Protein AF-A0A2M8P4R4-F1 (afdb_monomer)

Structure (mmCIF, N/CA/C/O backbone):
data_AF-A0A2M8P4R4-F1
#
_entry.id   AF-A0A2M8P4R4-F1
#
loop_
_atom_site.group_PDB
_atom_site.id
_atom_site.type_symbol
_atom_site.label_atom_id
_atom_site.label_alt_id
_atom_site.label_comp_id
_atom_site.label_asym_id
_atom_site.label_entity_id
_atom_site.label_seq_id
_atom_site.pdbx_PDB_ins_code
_atom_site.Cartn_x
_atom_site.Cartn_y
_atom_site.Cartn_z
_atom_site.occupancy
_atom_site.B_iso_or_equiv
_atom_site.auth_seq_id
_atom_site.auth_comp_id
_atom_site.auth_asym_id
_atom_site.auth_atom_id
_atom_site.pdbx_PDB_model_num
ATOM 1 N N . MET A 1 1 ? 31.337 -66.192 -15.871 1.00 41.38 1 MET A N 1
ATOM 2 C CA . MET A 1 1 ? 31.362 -65.522 -17.185 1.00 41.38 1 MET A CA 1
ATOM 3 C C . MET A 1 1 ? 30.608 -64.215 -17.000 1.00 41.38 1 MET A C 1
ATOM 5 O O . MET A 1 1 ? 29.391 -64.252 -16.927 1.00 41.38 1 MET A O 1
ATOM 9 N N . THR A 1 2 ? 31.274 -63.216 -16.412 1.00 47.41 2 THR A N 1
ATOM 10 C CA . THR A 1 2 ? 32.073 -62.172 -17.103 1.00 47.41 2 THR A CA 1
ATOM 11 C C . THR A 1 2 ? 31.148 -61.154 -17.768 1.00 47.41 2 THR A C 1
ATOM 13 O O . THR A 1 2 ? 30.590 -61.442 -18.817 1.00 47.41 2 THR A O 1
ATOM 16 N N . ASP A 1 3 ? 30.887 -60.023 -17.107 1.00 57.62 3 ASP A N 1
ATOM 17 C CA . ASP A 1 3 ? 31.650 -58.792 -17.367 1.00 57.62 3 ASP A CA 1
ATOM 18 C C . ASP A 1 3 ? 31.163 -57.640 -16.469 1.00 57.62 3 ASP A C 1
ATOM 20 O O . ASP A 1 3 ? 30.052 -57.128 -16.598 1.00 57.62 3 ASP A O 1
ATOM 24 N N . GLU A 1 4 ? 32.034 -57.243 -15.538 1.00 55.69 4 GLU A N 1
ATOM 25 C CA . GLU A 1 4 ? 32.022 -55.941 -14.875 1.00 55.69 4 GLU A CA 1
ATOM 26 C C . GLU A 1 4 ? 32.452 -54.873 -15.885 1.00 55.69 4 GLU A C 1
ATOM 28 O O . GLU A 1 4 ? 33.528 -54.976 -16.475 1.00 55.69 4 GLU A O 1
ATOM 33 N N . LYS A 1 5 ? 31.666 -53.802 -16.043 1.00 61.91 5 LYS A N 1
ATOM 34 C CA . LYS A 1 5 ? 32.152 -52.574 -16.679 1.00 61.91 5 LYS A CA 1
ATOM 35 C C . LYS A 1 5 ? 32.240 -51.464 -15.639 1.00 61.91 5 LYS A C 1
ATOM 37 O O . LYS A 1 5 ? 31.296 -50.727 -15.384 1.00 61.91 5 LYS A O 1
ATOM 42 N N . ASN A 1 6 ? 33.416 -51.436 -15.027 1.00 61.38 6 ASN A N 1
ATOM 43 C CA . ASN A 1 6 ? 33.969 -50.395 -14.182 1.00 61.38 6 ASN A CA 1
ATOM 44 C C . ASN A 1 6 ? 34.248 -49.136 -15.028 1.00 61.38 6 ASN A C 1
ATOM 46 O O . ASN A 1 6 ? 35.105 -49.163 -15.910 1.00 61.38 6 ASN A O 1
ATOM 50 N N . THR A 1 7 ? 33.526 -48.044 -14.777 1.00 64.00 7 THR A N 1
ATOM 51 C CA . THR A 1 7 ? 33.865 -46.700 -15.275 1.00 64.00 7 THR A CA 1
ATOM 52 C C . THR A 1 7 ? 34.296 -45.848 -14.091 1.00 64.00 7 THR A C 1
ATOM 54 O O . THR A 1 7 ? 33.470 -45.318 -13.351 1.00 64.00 7 THR A O 1
ATOM 57 N N . GLN A 1 8 ? 35.613 -45.778 -13.915 1.00 65.19 8 GLN A N 1
ATOM 58 C CA . GLN A 1 8 ? 36.318 -44.875 -13.012 1.00 65.19 8 GLN A CA 1
ATOM 59 C C . GLN A 1 8 ? 36.407 -43.469 -13.654 1.00 65.19 8 GLN A C 1
ATOM 61 O O . GLN A 1 8 ? 36.433 -43.383 -14.884 1.00 65.19 8 GLN A O 1
ATOM 66 N N . PRO A 1 9 ? 36.404 -42.375 -12.864 1.00 64.00 9 PRO A N 1
ATOM 67 C CA . PRO A 1 9 ? 36.257 -41.016 -13.378 1.00 64.00 9 PRO A CA 1
ATOM 68 C C . PRO A 1 9 ? 37.572 -40.452 -13.923 1.00 64.00 9 PRO A C 1
ATOM 70 O O . PRO A 1 9 ? 38.639 -40.651 -13.340 1.00 64.00 9 PRO A O 1
ATOM 73 N N . ASP A 1 10 ? 37.459 -39.714 -15.023 1.00 65.19 10 ASP A N 1
ATOM 74 C CA . ASP A 1 10 ? 38.556 -39.004 -15.671 1.00 65.19 10 ASP A CA 1
ATOM 75 C C . ASP A 1 10 ? 38.734 -37.634 -14.992 1.00 65.19 10 ASP A C 1
ATOM 77 O O . ASP A 1 10 ? 38.015 -36.672 -15.265 1.00 65.19 10 ASP A O 1
ATOM 81 N N . ASN A 1 11 ? 39.641 -37.586 -14.015 1.00 62.62 11 ASN A N 1
ATOM 82 C CA . ASN A 1 11 ? 40.151 -36.354 -13.422 1.00 62.62 11 ASN A CA 1
ATOM 83 C C . ASN A 1 11 ? 41.287 -35.833 -14.310 1.00 62.62 11 ASN A C 1
ATOM 85 O O . ASN A 1 11 ? 42.406 -36.341 -14.239 1.00 62.62 11 ASN A O 1
ATOM 89 N N . MET A 1 12 ? 41.012 -34.796 -15.098 1.00 65.94 12 MET A N 1
ATOM 90 C CA . MET A 1 12 ? 42.041 -33.998 -15.764 1.00 65.94 12 MET A CA 1
ATOM 91 C C . MET A 1 12 ? 42.342 -32.743 -14.925 1.00 65.94 12 MET A C 1
ATOM 93 O O . MET A 1 12 ? 41.432 -31.942 -14.706 1.00 65.94 12 MET A O 1
ATOM 97 N N . PRO A 1 13 ? 43.588 -32.541 -14.461 1.00 61.62 13 PRO A N 1
ATOM 98 C CA . PRO A 1 13 ? 44.061 -31.250 -13.997 1.00 61.62 13 PRO A CA 1
ATOM 99 C C . PRO A 1 13 ? 44.646 -30.496 -15.197 1.00 61.62 13 PRO A C 1
ATOM 101 O O . PRO A 1 13 ? 45.672 -30.890 -15.747 1.00 61.62 13 PRO A O 1
ATOM 104 N N . THR A 1 14 ? 43.987 -29.424 -15.625 1.00 61.84 14 THR A N 1
ATOM 105 C CA . THR A 1 14 ? 44.635 -28.386 -16.435 1.00 61.84 14 THR A CA 1
ATOM 106 C C . THR A 1 14 ? 44.948 -27.222 -15.518 1.00 61.84 14 THR A C 1
ATOM 108 O O . THR A 1 14 ? 44.098 -26.372 -15.247 1.00 61.84 14 THR A O 1
ATOM 111 N N . ASP A 1 15 ? 46.171 -27.272 -15.005 1.00 60.22 15 ASP A N 1
ATOM 112 C CA . ASP A 1 15 ? 46.928 -26.102 -14.602 1.00 60.22 15 ASP A CA 1
ATOM 113 C C . ASP A 1 15 ? 47.096 -25.148 -15.799 1.00 60.22 15 ASP A C 1
ATOM 115 O O . ASP A 1 15 ? 47.094 -25.575 -16.955 1.00 60.22 15 ASP A O 1
ATOM 119 N N . ASP A 1 16 ? 47.352 -23.885 -15.464 1.00 55.00 16 ASP A N 1
ATOM 120 C CA . ASP A 1 16 ? 48.088 -22.913 -16.280 1.00 55.00 16 ASP A CA 1
ATOM 121 C C . ASP A 1 16 ? 47.304 -22.144 -17.365 1.00 55.00 16 ASP A C 1
ATOM 123 O O . ASP A 1 16 ? 47.201 -22.548 -18.517 1.00 55.00 16 ASP A O 1
ATOM 127 N N . GLU A 1 17 ? 46.782 -20.972 -16.990 1.00 56.59 17 GLU A N 1
ATOM 128 C CA . GLU A 1 17 ? 47.254 -19.713 -17.589 1.00 56.59 17 GLU A CA 1
ATOM 129 C C . GLU A 1 17 ? 46.753 -18.511 -16.773 1.00 56.59 17 GLU A C 1
ATOM 131 O O . GLU A 1 17 ? 45.606 -18.063 -16.838 1.00 56.59 17 GLU A O 1
ATOM 136 N N . SER A 1 18 ? 47.668 -17.971 -15.978 1.00 56.28 18 SER A N 1
ATOM 137 C CA . SER A 1 18 ? 47.638 -16.602 -15.485 1.00 56.28 18 SER A CA 1
ATOM 138 C C . SER A 1 18 ? 47.730 -15.627 -16.662 1.00 56.28 18 SER A C 1
ATOM 140 O O . SER A 1 18 ? 48.815 -15.390 -17.189 1.00 56.28 18 SER A O 1
ATOM 142 N N . VAL A 1 19 ? 46.604 -15.027 -17.051 1.00 55.81 19 VAL A N 1
ATOM 143 C CA . VAL A 1 19 ? 46.590 -13.865 -17.947 1.00 55.81 19 VAL A CA 1
ATOM 144 C C . VAL A 1 19 ? 46.522 -12.597 -17.098 1.00 55.81 19 VAL A C 1
ATOM 146 O O . VAL A 1 19 ? 45.453 -12.154 -16.678 1.00 55.81 19 VAL A O 1
ATOM 149 N N . GLU A 1 20 ? 47.692 -12.008 -16.851 1.00 53.16 20 GLU A N 1
ATOM 150 C CA . GLU A 1 20 ? 47.835 -10.586 -16.540 1.00 53.16 20 GLU A CA 1
ATOM 151 C C . GLU A 1 20 ? 47.254 -9.766 -17.700 1.00 53.16 20 GLU A C 1
ATOM 153 O O . GLU A 1 20 ? 47.902 -9.553 -18.725 1.00 53.16 20 GLU A O 1
ATOM 158 N N . GLN A 1 21 ? 46.026 -9.271 -17.551 1.00 51.69 21 GLN A N 1
ATOM 159 C CA . GLN A 1 21 ? 45.543 -8.173 -18.382 1.00 51.69 21 GLN A CA 1
ATOM 160 C C . GLN A 1 21 ? 45.947 -6.849 -17.737 1.00 51.69 21 GLN A C 1
ATOM 162 O O . GLN A 1 21 ? 45.234 -6.265 -16.922 1.00 51.69 21 GLN A O 1
ATOM 167 N N . ALA A 1 22 ? 47.123 -6.371 -18.140 1.00 52.59 22 ALA A N 1
ATOM 168 C CA . ALA A 1 22 ? 47.489 -4.969 -18.060 1.00 52.59 22 ALA A CA 1
ATOM 169 C C . ALA A 1 22 ? 46.487 -4.152 -18.895 1.00 52.59 22 ALA A C 1
ATOM 171 O O . ALA A 1 22 ? 46.570 -4.107 -20.125 1.00 52.59 22 ALA A O 1
ATOM 172 N N . GLN A 1 23 ? 45.518 -3.512 -18.238 1.00 54.19 23 GLN A N 1
ATOM 173 C CA . GLN A 1 23 ? 44.661 -2.528 -18.892 1.00 54.19 23 GLN A CA 1
ATOM 174 C C . GLN A 1 23 ? 45.457 -1.233 -19.078 1.00 54.19 23 GLN A C 1
ATOM 176 O O . GLN A 1 23 ? 45.589 -0.390 -18.193 1.00 54.19 23 GLN A O 1
ATOM 181 N N . SER A 1 24 ? 46.049 -1.162 -20.267 1.00 53.41 24 SER A N 1
ATOM 182 C CA . SER A 1 24 ? 46.632 0.007 -20.905 1.00 53.41 24 SER A CA 1
ATOM 183 C C . SER A 1 24 ? 45.687 1.210 -20.826 1.00 53.41 24 SER A C 1
ATOM 185 O O . SER A 1 24 ? 44.533 1.169 -21.249 1.00 53.41 24 SER A O 1
ATOM 187 N N . ILE A 1 25 ? 46.233 2.298 -20.287 1.00 56.41 25 ILE A N 1
ATOM 188 C CA . ILE A 1 25 ? 45.746 3.665 -20.432 1.00 56.41 25 ILE A CA 1
ATOM 189 C C . ILE A 1 25 ? 45.944 4.039 -21.911 1.00 56.41 25 ILE A C 1
ATOM 191 O O . ILE A 1 25 ? 47.056 4.372 -22.314 1.00 56.41 25 ILE A O 1
ATOM 195 N N . GLY A 1 26 ? 44.888 3.914 -22.718 1.00 51.31 26 GLY A N 1
ATOM 196 C CA . GLY A 1 26 ? 44.777 4.491 -24.063 1.00 51.31 26 GLY A CA 1
ATOM 197 C C . GLY A 1 26 ? 43.879 5.726 -23.974 1.00 51.31 26 GLY A C 1
ATOM 198 O O . GLY A 1 26 ? 42.747 5.641 -23.514 1.00 51.31 26 GLY A O 1
ATOM 199 N N . GLU A 1 27 ? 44.432 6.922 -24.116 1.00 51.12 27 GLU A N 1
ATOM 200 C CA . GLU A 1 27 ? 44.663 7.600 -25.396 1.00 51.12 27 GLU A CA 1
ATOM 201 C C . GLU A 1 27 ? 43.432 8.403 -25.837 1.00 51.12 27 GLU A C 1
ATOM 203 O O . GLU A 1 27 ? 42.431 7.912 -26.355 1.00 51.12 27 GLU A O 1
ATOM 208 N N . SER A 1 28 ? 43.555 9.692 -25.540 1.00 53.41 28 SER A N 1
ATOM 209 C CA . SER A 1 28 ? 42.797 10.842 -26.000 1.00 53.41 28 SER A CA 1
ATOM 210 C C . SER A 1 28 ? 42.216 10.686 -27.408 1.00 53.41 28 SER A C 1
ATOM 212 O O . SER A 1 28 ? 42.929 10.804 -28.399 1.00 53.41 28 SER A O 1
ATOM 214 N N . THR A 1 29 ? 40.894 10.544 -27.505 1.00 47.44 29 THR A N 1
ATOM 215 C CA . THR A 1 29 ? 40.162 10.875 -28.734 1.00 47.44 29 THR A CA 1
ATOM 216 C C . THR A 1 29 ? 39.535 12.254 -28.558 1.00 47.44 29 THR A C 1
ATOM 218 O O . THR A 1 29 ? 38.446 12.408 -28.007 1.00 47.44 29 THR A O 1
ATOM 221 N N . SER A 1 30 ? 40.265 13.277 -29.004 1.00 50.59 30 SER A N 1
ATOM 222 C CA . SER A 1 30 ? 39.734 14.615 -29.249 1.00 50.59 30 SER A CA 1
ATOM 223 C C . SER A 1 30 ? 38.682 14.517 -30.353 1.00 50.59 30 SER A C 1
ATOM 225 O O . SER A 1 30 ? 39.019 14.377 -31.529 1.00 50.59 30 SER A O 1
ATOM 227 N N . THR A 1 31 ? 37.408 14.556 -29.974 1.00 54.38 31 THR A N 1
ATOM 228 C CA . THR A 1 31 ? 36.328 14.716 -30.949 1.00 54.38 31 THR A CA 1
ATOM 229 C C . THR A 1 31 ? 36.120 16.210 -31.135 1.00 54.38 31 THR A C 1
ATOM 231 O O . THR A 1 31 ? 35.528 16.882 -30.294 1.00 54.38 31 THR A O 1
ATOM 234 N N . ASP A 1 32 ? 36.693 16.712 -32.223 1.00 51.16 32 ASP A N 1
ATOM 235 C CA . ASP A 1 32 ? 36.395 18.006 -32.822 1.00 51.16 32 ASP A CA 1
ATOM 236 C C . ASP A 1 32 ? 34.885 18.058 -33.124 1.00 51.16 32 ASP A C 1
ATOM 238 O O . ASP A 1 32 ? 34.405 17.421 -34.062 1.00 51.16 32 ASP A O 1
ATOM 242 N N . VAL A 1 33 ? 34.112 18.769 -32.298 1.00 56.75 33 VAL A N 1
ATOM 243 C CA . VAL A 1 33 ? 32.729 19.148 -32.622 1.00 56.75 33 VAL A CA 1
ATOM 244 C C . VAL A 1 33 ? 32.746 20.619 -32.993 1.00 56.75 33 VAL A C 1
ATOM 246 O O . VAL A 1 33 ? 32.557 21.519 -32.178 1.00 56.75 33 VAL A O 1
ATOM 249 N N . THR A 1 34 ? 33.023 20.839 -34.270 1.00 51.16 34 THR A N 1
ATOM 250 C CA . THR A 1 34 ? 32.841 22.106 -34.957 1.00 51.16 34 THR A CA 1
ATOM 251 C C . THR A 1 34 ? 31.347 22.315 -35.215 1.00 51.16 34 THR A C 1
ATOM 253 O O . THR A 1 34 ? 30.716 21.518 -35.902 1.00 51.16 34 THR A O 1
ATOM 256 N N . GLY A 1 35 ? 30.810 23.424 -34.706 1.00 52.25 35 GLY A N 1
ATOM 257 C CA . GLY A 1 35 ? 29.701 24.149 -35.328 1.00 52.25 35 GLY A CA 1
ATOM 258 C C . GLY A 1 35 ? 28.284 23.632 -35.081 1.00 52.25 35 GLY A C 1
ATOM 259 O O . GLY A 1 35 ? 27.775 22.823 -35.848 1.00 52.25 35 GLY A O 1
ATOM 260 N N . ASN A 1 36 ? 27.591 24.248 -34.117 1.00 45.16 36 ASN A N 1
ATOM 261 C CA . ASN A 1 36 ? 26.265 24.811 -34.393 1.00 45.16 36 ASN A CA 1
ATOM 262 C C . ASN A 1 36 ? 25.892 25.879 -33.347 1.00 45.16 36 ASN A C 1
ATOM 264 O O . ASN A 1 36 ? 25.048 25.673 -32.477 1.00 45.16 36 ASN A O 1
ATOM 268 N N . GLU A 1 37 ? 26.543 27.041 -33.428 1.00 52.44 37 GLU A N 1
ATOM 269 C CA . GLU A 1 37 ? 26.004 28.269 -32.844 1.00 52.44 37 GLU A CA 1
ATOM 270 C C . GLU A 1 37 ? 24.900 28.794 -33.767 1.00 52.44 37 GLU A C 1
ATOM 272 O O . GLU A 1 37 ? 25.150 29.454 -34.771 1.00 52.44 37 GLU A O 1
ATOM 277 N N . ALA A 1 38 ? 23.662 28.458 -33.425 1.00 48.53 38 ALA A N 1
ATOM 278 C CA . ALA A 1 38 ? 22.470 29.166 -33.873 1.00 48.53 38 ALA A CA 1
ATOM 279 C C . ALA A 1 38 ? 21.541 29.319 -32.662 1.00 48.53 38 ALA A C 1
ATOM 281 O O . ALA A 1 38 ? 20.450 28.753 -32.599 1.00 48.53 38 ALA A O 1
ATOM 282 N N . LEU A 1 39 ? 22.028 30.049 -31.654 1.00 54.44 39 LEU A N 1
ATOM 283 C CA . LEU A 1 39 ? 21.186 30.594 -30.598 1.00 54.44 39 LEU A CA 1
ATOM 284 C C . LEU A 1 39 ? 20.399 31.751 -31.210 1.00 54.44 39 LEU A C 1
ATOM 286 O O . LEU A 1 39 ? 20.923 32.827 -31.470 1.00 54.44 39 LEU A O 1
ATOM 290 N N . SER A 1 40 ? 19.135 31.459 -31.500 1.00 51.59 40 SER A N 1
ATOM 291 C CA . SER A 1 40 ? 18.103 32.445 -31.772 1.00 51.59 40 SER A CA 1
ATOM 292 C C . SER A 1 40 ? 17.973 33.359 -30.559 1.00 51.59 40 SER A C 1
ATOM 294 O O . SER A 1 40 ? 17.465 32.940 -29.518 1.00 51.59 40 SER A O 1
ATOM 296 N N . ASP A 1 41 ? 18.392 34.607 -30.735 1.00 54.34 41 ASP A N 1
ATOM 297 C CA . ASP A 1 41 ? 17.987 35.749 -29.928 1.00 54.34 41 ASP A CA 1
ATOM 298 C C . ASP A 1 41 ? 16.455 35.821 -29.900 1.00 54.34 41 ASP A C 1
ATOM 300 O O . ASP A 1 41 ? 15.802 36.240 -30.855 1.00 54.34 41 ASP A O 1
ATOM 304 N N . ALA A 1 42 ? 15.872 35.350 -28.803 1.00 56.31 42 ALA A N 1
ATOM 305 C CA . ALA A 1 42 ? 14.481 35.579 -28.459 1.00 56.31 42 ALA A CA 1
ATOM 306 C C . ALA A 1 42 ? 14.449 36.261 -27.091 1.00 56.31 42 ALA A C 1
ATOM 308 O O . ALA A 1 42 ? 14.433 35.616 -26.044 1.00 56.31 42 ALA A O 1
ATOM 309 N N . ASP A 1 43 ? 14.521 37.589 -27.157 1.00 53.31 43 ASP A N 1
ATOM 310 C CA . ASP A 1 43 ? 13.851 38.556 -26.289 1.00 53.31 43 ASP A CA 1
ATOM 311 C C . ASP A 1 43 ? 13.209 37.988 -25.010 1.00 53.31 43 ASP A C 1
ATOM 313 O O . ASP A 1 43 ? 12.032 37.623 -24.978 1.00 53.31 43 ASP A O 1
ATOM 317 N N . LEU A 1 44 ? 13.952 38.043 -23.904 1.00 51.81 44 LEU A N 1
ATOM 318 C CA . LEU A 1 44 ? 13.371 38.139 -22.565 1.00 51.81 44 LEU A CA 1
ATOM 319 C C . LEU A 1 44 ? 13.873 39.415 -21.896 1.00 51.81 44 LEU A C 1
ATOM 321 O O . LEU A 1 44 ? 14.722 39.425 -21.008 1.00 51.81 44 LEU A O 1
ATOM 325 N N . ASN A 1 45 ? 13.288 40.517 -22.356 1.00 55.38 45 ASN A N 1
ATOM 326 C CA . ASN A 1 45 ? 13.268 41.803 -21.682 1.00 55.38 45 ASN A CA 1
ATOM 327 C C . ASN A 1 45 ? 12.412 41.677 -20.403 1.00 55.38 45 ASN A C 1
ATOM 329 O O . ASN A 1 45 ? 11.223 41.998 -20.401 1.00 55.38 45 ASN A O 1
ATOM 333 N N . ILE A 1 46 ? 12.993 41.138 -19.325 1.00 55.69 46 ILE A N 1
ATOM 334 C CA . ILE A 1 46 ? 12.390 41.175 -17.988 1.00 55.69 46 ILE A CA 1
ATOM 335 C C . ILE A 1 46 ? 12.898 42.429 -17.286 1.00 55.69 46 ILE A C 1
ATOM 337 O O . ILE A 1 46 ? 14.082 42.585 -16.992 1.00 55.69 46 ILE A O 1
ATOM 341 N N . ALA A 1 47 ? 11.946 43.327 -17.059 1.00 50.16 47 ALA A N 1
ATOM 342 C CA . ALA A 1 47 ? 12.091 44.595 -16.382 1.00 50.16 47 ALA A CA 1
ATOM 343 C C . ALA A 1 47 ? 12.928 44.486 -15.098 1.00 50.16 47 ALA A C 1
ATOM 345 O O . ALA A 1 47 ? 12.581 43.792 -14.142 1.00 50.16 47 ALA A O 1
ATOM 346 N N . ARG A 1 48 ? 14.014 45.256 -15.087 1.00 54.03 48 ARG A N 1
ATOM 347 C CA . ARG A 1 48 ? 14.763 45.665 -13.905 1.00 54.03 48 ARG A CA 1
ATOM 348 C C . ARG A 1 48 ? 13.849 46.547 -13.048 1.00 54.03 48 ARG A C 1
ATOM 350 O O . ARG A 1 48 ? 13.729 47.739 -13.308 1.00 54.03 48 ARG A O 1
ATOM 357 N N . ALA A 1 49 ? 13.168 45.938 -12.082 1.00 52.50 49 ALA A N 1
ATOM 358 C CA . ALA A 1 49 ? 12.498 46.652 -11.006 1.00 52.50 49 ALA A CA 1
ATOM 359 C C . ALA A 1 49 ? 13.527 46.964 -9.913 1.00 52.50 49 ALA A C 1
ATOM 361 O O . ALA A 1 49 ? 14.260 46.080 -9.466 1.00 52.50 49 ALA A O 1
ATOM 362 N N . ASP A 1 50 ? 13.592 48.240 -9.552 1.00 52.34 50 ASP A N 1
ATOM 363 C CA . ASP A 1 50 ? 14.401 48.793 -8.476 1.00 52.34 50 ASP A CA 1
ATOM 364 C C . ASP A 1 50 ? 14.255 48.002 -7.174 1.00 52.34 50 ASP A C 1
ATOM 366 O O . ASP A 1 50 ? 13.153 47.682 -6.727 1.00 52.34 50 ASP A O 1
ATOM 370 N N . ALA A 1 51 ? 15.396 47.727 -6.548 1.00 51.78 51 ALA A N 1
ATOM 371 C CA . ALA A 1 51 ? 15.460 47.256 -5.178 1.00 51.78 51 ALA A CA 1
ATOM 372 C C . ALA A 1 51 ? 15.200 48.440 -4.229 1.00 51.78 51 ALA A C 1
ATOM 374 O O . ALA A 1 51 ? 15.958 49.413 -4.273 1.00 51.78 51 ALA A O 1
ATOM 375 N N . PRO A 1 52 ? 14.192 48.384 -3.342 1.00 57.69 52 PRO A N 1
ATOM 376 C CA . PRO A 1 52 ? 14.161 49.264 -2.190 1.00 57.69 52 PRO A CA 1
ATOM 377 C C . PRO A 1 52 ? 15.182 48.760 -1.163 1.00 57.69 52 PRO A C 1
ATOM 379 O O . PRO A 1 52 ? 15.020 47.706 -0.554 1.00 57.69 52 PRO A O 1
ATOM 382 N N . THR A 1 53 ? 16.250 49.530 -0.981 1.00 56.22 53 THR A N 1
ATOM 383 C CA . THR A 1 53 ? 17.064 49.526 0.236 1.00 56.22 53 THR A CA 1
ATOM 384 C C . THR A 1 53 ? 16.187 49.940 1.414 1.00 56.22 53 THR A C 1
ATOM 386 O O . THR A 1 53 ? 15.877 51.122 1.561 1.00 56.22 53 THR A O 1
ATOM 389 N N . SER A 1 54 ? 15.786 48.973 2.235 1.00 54.69 54 SER A N 1
ATOM 390 C CA . SER A 1 54 ? 15.293 49.204 3.592 1.00 54.69 54 SER A CA 1
ATOM 391 C C . SER A 1 54 ? 16.438 48.954 4.571 1.00 54.69 54 SER A C 1
ATOM 393 O O . SER A 1 54 ? 16.675 47.826 5.002 1.00 54.69 54 SER A O 1
ATOM 395 N N . ASP A 1 55 ? 17.174 50.028 4.840 1.00 56.47 55 ASP A N 1
ATOM 396 C CA . ASP A 1 55 ? 17.819 50.280 6.126 1.00 56.47 55 ASP A CA 1
ATOM 397 C C . ASP A 1 55 ? 16.676 50.479 7.129 1.00 56.47 55 ASP A C 1
ATOM 399 O O . ASP A 1 55 ? 15.972 51.476 7.012 1.00 56.47 55 ASP A O 1
ATOM 403 N N . ASP A 1 56 ? 16.424 49.529 8.030 1.00 51.38 56 ASP A N 1
ATOM 404 C CA . ASP A 1 56 ? 15.704 49.797 9.279 1.00 51.38 56 ASP A CA 1
ATOM 405 C C . ASP A 1 56 ? 15.822 48.613 10.255 1.00 51.38 56 ASP A C 1
ATOM 407 O O . ASP A 1 56 ? 15.471 47.478 9.943 1.00 51.38 56 ASP A O 1
ATOM 411 N N . ALA A 1 57 ? 16.286 48.963 11.455 1.00 52.94 57 ALA A N 1
ATOM 412 C CA . ALA A 1 57 ? 16.139 48.278 12.736 1.00 52.94 57 ALA A CA 1
ATOM 413 C C . ALA A 1 57 ? 16.733 46.864 12.894 1.00 52.94 57 ALA A C 1
ATOM 415 O O . ALA A 1 57 ? 16.099 45.830 12.700 1.00 52.94 57 ALA A O 1
ATOM 416 N N . ASP A 1 58 ? 17.956 46.886 13.414 1.00 52.72 58 ASP A N 1
ATOM 417 C CA . ASP A 1 58 ? 18.502 45.953 14.397 1.00 52.72 58 ASP A CA 1
ATOM 418 C C . ASP A 1 58 ? 17.501 45.751 15.561 1.00 52.72 58 ASP A C 1
ATOM 420 O O . ASP A 1 58 ? 17.518 46.482 16.551 1.00 52.72 58 ASP A O 1
ATOM 424 N N . ASP A 1 59 ? 16.569 44.809 15.407 1.00 56.12 59 ASP A N 1
ATOM 425 C CA . ASP A 1 59 ? 15.693 44.321 16.477 1.00 56.12 59 ASP A CA 1
ATOM 426 C C . ASP A 1 59 ? 15.963 42.824 16.629 1.00 56.12 59 ASP A C 1
ATOM 428 O O . ASP A 1 59 ? 15.319 41.966 16.025 1.00 56.12 59 ASP A O 1
ATOM 432 N N . THR A 1 60 ? 17.032 42.507 17.360 1.00 55.84 60 THR A N 1
ATOM 433 C CA . THR A 1 60 ? 17.329 41.142 17.786 1.00 55.84 60 THR A CA 1
ATOM 434 C C . THR A 1 60 ? 16.152 40.641 18.627 1.00 55.84 60 THR A C 1
ATOM 436 O O . THR A 1 60 ? 15.954 41.170 19.726 1.00 55.84 60 THR A O 1
ATOM 439 N N . PRO A 1 61 ? 15.380 39.636 18.176 1.00 56.91 61 PRO A N 1
ATOM 440 C CA . PRO A 1 61 ? 14.328 39.067 18.996 1.00 56.91 61 PRO A CA 1
ATOM 441 C C . PRO A 1 61 ? 15.004 38.360 20.169 1.00 56.91 61 PRO A C 1
ATOM 443 O O . PRO A 1 61 ? 15.736 37.384 20.004 1.00 56.91 61 PRO A O 1
ATOM 446 N N . THR A 1 62 ? 14.812 38.896 21.368 1.00 59.88 62 THR A N 1
ATOM 447 C CA . THR A 1 62 ? 15.152 38.213 22.608 1.00 59.88 62 THR A CA 1
ATOM 448 C C . THR A 1 62 ? 14.202 37.026 22.763 1.00 59.88 62 THR A C 1
ATOM 450 O O . THR A 1 62 ? 13.091 37.150 23.272 1.00 59.88 62 THR A O 1
ATOM 453 N N . ASP A 1 63 ? 14.672 35.867 22.302 1.00 57.62 63 ASP A N 1
ATOM 454 C CA . ASP A 1 63 ? 14.030 34.537 22.264 1.00 57.62 63 ASP A CA 1
ATOM 455 C C . ASP A 1 63 ? 13.623 33.977 23.656 1.00 57.62 63 ASP A C 1
ATOM 457 O O . ASP A 1 63 ? 13.197 32.833 23.792 1.00 57.62 63 ASP A O 1
ATOM 461 N N . ASP A 1 64 ? 13.733 34.786 24.714 1.00 57.72 64 ASP A N 1
ATOM 462 C CA . ASP A 1 64 ? 13.424 34.413 26.098 1.00 57.72 64 ASP A CA 1
ATOM 463 C C . ASP A 1 64 ? 11.995 34.802 26.537 1.00 57.72 64 ASP A C 1
ATOM 465 O O . ASP A 1 64 ? 11.508 34.310 27.555 1.00 57.72 64 ASP A O 1
ATOM 469 N N . LEU A 1 65 ? 11.277 35.650 25.785 1.00 56.25 65 LEU A N 1
ATOM 470 C CA . LEU A 1 65 ? 9.936 36.129 26.177 1.00 56.25 65 LEU A CA 1
ATOM 471 C C . LEU A 1 65 ? 8.779 35.191 25.775 1.00 56.25 65 LEU A C 1
ATOM 473 O O . LEU A 1 65 ? 7.708 35.234 26.389 1.00 56.25 65 LEU A O 1
ATOM 477 N N . ASP A 1 66 ? 8.986 34.296 24.808 1.00 59.22 66 ASP A N 1
ATOM 478 C CA . ASP A 1 66 ? 7.925 33.406 24.314 1.00 59.22 66 ASP A CA 1
ATOM 479 C C . ASP A 1 66 ? 7.771 32.118 25.137 1.00 59.22 66 ASP A C 1
ATOM 481 O O . ASP A 1 66 ? 6.699 31.505 25.139 1.00 59.22 66 ASP A O 1
ATOM 485 N N . ILE A 1 67 ? 8.790 31.729 25.913 1.00 63.41 67 ILE A N 1
ATOM 486 C CA . ILE A 1 67 ? 8.737 30.532 26.768 1.00 63.41 67 ILE A CA 1
ATOM 487 C C . ILE A 1 67 ? 7.805 30.765 27.966 1.00 63.41 67 ILE A C 1
ATOM 489 O O . ILE A 1 67 ? 6.976 29.908 28.280 1.00 63.41 67 ILE A O 1
ATOM 493 N N . GLU A 1 68 ? 7.874 31.933 28.611 1.00 62.50 68 GLU A N 1
ATOM 494 C CA . GLU A 1 68 ? 7.011 32.265 29.754 1.00 62.50 68 GLU A CA 1
ATOM 495 C C . GLU A 1 68 ? 5.557 32.523 29.323 1.00 62.50 68 GLU A C 1
ATOM 497 O O . GLU A 1 68 ? 4.623 32.087 30.000 1.00 62.50 68 GLU A O 1
ATOM 502 N N . SER A 1 69 ? 5.353 33.141 28.153 1.00 71.06 69 SER A N 1
ATOM 503 C CA . SER A 1 69 ? 4.032 33.312 27.528 1.00 71.06 69 SER A CA 1
ATOM 504 C C . SER A 1 69 ? 3.395 31.964 27.160 1.00 71.06 69 SER A C 1
ATOM 506 O O . SER A 1 69 ? 2.221 31.712 27.465 1.00 71.06 69 SER A O 1
ATOM 508 N N . ALA A 1 70 ? 4.180 31.038 26.596 1.00 72.19 70 ALA A N 1
ATOM 509 C CA . ALA A 1 70 ? 3.728 29.678 26.320 1.00 72.19 70 ALA A CA 1
ATOM 510 C C . ALA A 1 70 ? 3.379 28.916 27.612 1.00 72.19 70 ALA A C 1
ATOM 512 O O . ALA A 1 70 ? 2.367 28.211 27.656 1.00 72.19 70 ALA A O 1
ATOM 513 N N . LEU A 1 71 ? 4.147 29.095 28.692 1.00 69.12 71 LEU A N 1
ATOM 514 C CA . LEU A 1 71 ? 3.872 28.445 29.977 1.00 69.12 71 LEU A CA 1
ATOM 515 C C . LEU A 1 71 ? 2.625 29.022 30.671 1.00 69.12 71 LEU A C 1
ATOM 517 O O . LEU A 1 71 ? 1.825 28.266 31.229 1.00 69.12 71 LEU A O 1
ATOM 521 N N . ALA A 1 72 ? 2.407 30.337 30.579 1.00 76.62 72 ALA A N 1
ATOM 522 C CA . ALA A 1 72 ? 1.199 30.998 31.072 1.00 76.62 72 ALA A CA 1
ATOM 523 C C . ALA A 1 72 ? -0.055 30.569 30.285 1.00 76.62 72 ALA A C 1
ATOM 525 O O . ALA A 1 72 ? -1.106 30.328 30.882 1.00 76.62 72 ALA A O 1
ATOM 526 N N . SER A 1 73 ? 0.062 30.391 28.965 1.00 73.75 73 SER A N 1
ATOM 527 C CA . SER A 1 73 ? -0.995 29.841 28.104 1.00 73.75 73 SER A CA 1
ATOM 528 C C . SER A 1 73 ? -1.379 28.407 28.505 1.00 73.75 73 SER A C 1
ATOM 530 O O . SER A 1 73 ? -2.563 28.102 28.670 1.00 73.75 73 SER A O 1
ATOM 532 N N . VAL A 1 74 ? -0.392 27.539 28.770 1.00 68.69 74 VAL A N 1
ATOM 533 C CA . VAL A 1 74 ? -0.629 26.153 29.218 1.00 68.69 74 VAL A CA 1
ATOM 534 C C . VAL A 1 74 ? -1.240 26.101 30.626 1.00 68.69 74 VAL A C 1
ATOM 536 O O . VAL A 1 74 ? -2.143 25.296 30.874 1.00 68.69 74 VAL A O 1
ATOM 539 N N . ALA A 1 75 ? -0.824 26.984 31.540 1.00 74.19 75 ALA A N 1
ATOM 540 C CA . ALA A 1 75 ? -1.420 27.086 32.873 1.00 74.19 75 ALA A CA 1
ATOM 541 C C . ALA A 1 75 ? -2.884 27.566 32.821 1.00 74.19 75 ALA A C 1
ATOM 543 O O . ALA A 1 75 ? -3.742 27.009 33.511 1.00 74.19 75 ALA A O 1
ATOM 544 N N . ASN A 1 76 ? -3.197 28.536 31.956 1.00 67.75 76 ASN A N 1
ATOM 545 C CA . ASN A 1 76 ? -4.558 29.053 31.800 1.00 67.75 76 ASN A CA 1
ATOM 546 C C . ASN A 1 76 ? -5.496 28.025 31.132 1.00 67.75 76 ASN A C 1
ATOM 548 O O . ASN A 1 76 ? -6.670 27.914 31.489 1.00 67.75 76 ASN A O 1
ATOM 552 N N . LEU A 1 77 ? -4.969 27.185 30.232 1.00 62.59 77 LEU A N 1
ATOM 553 C CA . LEU A 1 77 ? -5.725 26.081 29.632 1.00 62.59 77 LEU A CA 1
ATOM 554 C C . LEU A 1 77 ? -6.069 24.983 30.660 1.00 62.59 77 LEU A C 1
ATOM 556 O O . LEU A 1 77 ? -7.154 24.404 30.608 1.00 62.59 77 LEU A O 1
ATOM 560 N N . SER A 1 78 ? -5.185 24.727 31.634 1.00 61.78 78 SER A N 1
ATOM 561 C CA . SER A 1 78 ? -5.457 23.791 32.737 1.00 61.78 78 SER A CA 1
ATOM 562 C C . SER A 1 78 ? -6.515 24.318 33.718 1.00 61.78 78 SER A C 1
ATOM 564 O O . SER A 1 78 ? -7.281 23.525 34.273 1.00 61.78 78 SER A O 1
ATOM 566 N N . ALA A 1 79 ? -6.587 25.637 33.923 1.00 60.94 79 ALA A N 1
ATOM 567 C CA . ALA A 1 79 ? -7.618 26.262 34.751 1.00 60.94 79 ALA A CA 1
ATOM 568 C C . ALA A 1 79 ? -9.006 26.176 34.089 1.00 60.94 79 ALA A C 1
ATOM 570 O O . ALA A 1 79 ? -9.967 25.757 34.732 1.00 60.94 79 ALA A O 1
ATOM 571 N N . ILE A 1 80 ? -9.094 26.444 32.779 1.00 57.78 80 ILE A N 1
ATOM 572 C CA . ILE A 1 80 ? -10.354 26.365 32.018 1.00 57.78 80 ILE A CA 1
ATOM 573 C C . ILE A 1 80 ? -10.961 24.955 32.048 1.00 57.78 80 ILE A C 1
ATOM 575 O O . ILE A 1 80 ? -12.173 24.825 32.213 1.00 57.78 80 ILE A O 1
ATOM 579 N N . ILE A 1 81 ? -10.145 23.899 31.946 1.00 57.62 81 ILE A N 1
ATOM 580 C CA . ILE A 1 81 ? -10.622 22.503 31.987 1.00 57.62 81 ILE A CA 1
ATOM 581 C C . ILE A 1 81 ? -11.159 22.122 33.377 1.00 57.62 81 ILE A C 1
ATOM 583 O O . ILE A 1 81 ? -12.076 21.309 33.477 1.00 57.62 81 ILE A O 1
ATOM 587 N N . THR A 1 82 ? -10.625 22.722 34.443 1.00 55.28 82 THR A N 1
ATOM 588 C CA . THR A 1 82 ? -11.061 22.441 35.820 1.00 55.28 82 THR A CA 1
ATOM 589 C C . THR A 1 82 ? -12.398 23.132 36.122 1.00 55.28 82 THR A C 1
ATOM 591 O O . THR A 1 82 ? -13.308 22.495 36.655 1.00 55.28 82 THR A O 1
ATOM 594 N N . ASP A 1 83 ? -12.587 24.370 35.651 1.00 50.41 83 ASP A N 1
ATOM 595 C CA . ASP A 1 83 ? -13.859 25.100 35.793 1.00 50.41 83 ASP A CA 1
ATOM 596 C C . ASP A 1 83 ? -14.995 24.516 34.932 1.00 50.41 83 ASP A C 1
ATOM 598 O O . ASP A 1 83 ? -16.165 24.552 35.323 1.00 50.41 83 ASP A O 1
ATOM 602 N N . THR A 1 84 ? -14.688 23.895 33.782 1.00 52.34 84 THR A N 1
ATOM 603 C CA . THR A 1 84 ? -15.740 23.241 32.974 1.00 52.34 84 THR A CA 1
ATOM 604 C C . THR A 1 84 ? -16.263 21.950 33.602 1.00 52.34 84 THR A C 1
ATOM 606 O O . THR A 1 84 ? -17.375 21.527 33.280 1.00 52.34 84 THR A O 1
ATOM 609 N N . THR A 1 85 ? -15.503 21.316 34.502 1.00 52.28 85 THR A N 1
ATOM 610 C CA . THR A 1 85 ? -15.951 20.089 35.176 1.00 52.28 85 THR A CA 1
ATOM 611 C C . THR A 1 85 ? -16.868 20.338 36.372 1.00 52.28 85 THR A C 1
ATOM 613 O O . THR A 1 85 ? -17.687 19.472 36.676 1.00 52.28 85 THR A O 1
ATOM 616 N N . GLU A 1 86 ? -16.826 21.520 36.995 1.00 47.47 86 GLU A N 1
ATOM 617 C CA . GLU A 1 86 ? -17.712 21.848 38.125 1.00 47.47 86 GLU A CA 1
ATOM 618 C C . GLU A 1 86 ? -19.037 22.510 37.703 1.00 47.47 86 GLU A C 1
ATOM 620 O O . GLU A 1 86 ? -20.048 22.354 38.390 1.00 47.47 86 GLU A O 1
ATOM 625 N N . MET A 1 87 ? -19.115 23.144 36.525 1.00 48.31 87 MET A N 1
ATOM 626 C CA . MET A 1 87 ? -20.372 23.742 36.034 1.00 48.31 87 MET A CA 1
ATOM 627 C C . MET A 1 87 ? -21.395 22.740 35.463 1.00 48.31 87 MET A C 1
ATOM 629 O O . MET A 1 87 ? -22.524 23.123 35.165 1.00 48.31 87 MET A O 1
ATOM 633 N N . VAL A 1 88 ? -21.062 21.449 35.343 1.00 51.28 88 VAL A N 1
ATOM 634 C CA . VAL A 1 88 ? -22.013 20.416 34.869 1.00 51.28 88 VAL A CA 1
ATOM 635 C C . VAL A 1 88 ? -22.778 19.746 36.021 1.00 51.28 88 VAL A C 1
ATOM 637 O O . VAL A 1 88 ? -23.696 18.962 35.778 1.00 51.28 88 VAL A O 1
ATOM 640 N N . GLN A 1 89 ? -22.476 20.069 37.286 1.00 52.53 89 GLN A N 1
ATOM 641 C CA . GLN A 1 89 ? -23.056 19.347 38.422 1.00 52.53 89 GLN A CA 1
ATOM 642 C C . GLN A 1 89 ? -23.761 20.199 39.483 1.00 52.53 89 GLN A C 1
ATOM 644 O O . GLN A 1 89 ? -23.896 19.741 40.606 1.00 52.53 89 GLN A O 1
ATOM 649 N N . VAL A 1 90 ? -24.316 21.373 39.164 1.00 53.81 90 VAL A N 1
ATOM 650 C CA . VAL A 1 90 ? -25.340 21.998 40.030 1.00 53.81 90 VAL A CA 1
ATOM 651 C C . VAL A 1 90 ? -26.322 22.820 39.194 1.00 53.81 90 VAL A C 1
ATOM 653 O O . VAL A 1 90 ? -25.957 23.864 38.669 1.00 53.81 90 VAL A O 1
ATOM 656 N N . GLY A 1 91 ? -27.596 22.408 39.122 1.00 44.44 91 GLY A N 1
ATOM 657 C CA . GLY A 1 91 ? -28.638 23.318 38.633 1.00 44.44 91 GLY A CA 1
ATOM 658 C C . GLY A 1 91 ? -29.937 22.701 38.128 1.00 44.44 91 GLY A C 1
ATOM 659 O O . GLY A 1 91 ? -30.212 22.757 36.942 1.00 44.44 91 GLY A O 1
ATOM 660 N N . GLN A 1 92 ? -30.768 22.224 39.058 1.00 48.75 92 GLN A N 1
ATOM 661 C CA . GLN A 1 92 ? -32.239 22.240 38.976 1.00 48.75 92 GLN A CA 1
ATOM 662 C C . GLN A 1 92 ? -32.927 21.412 37.875 1.00 48.75 92 GLN A C 1
ATOM 664 O O . GLN A 1 92 ? -33.015 21.794 36.715 1.00 48.75 92 GLN A O 1
ATOM 669 N N . ALA A 1 93 ? -33.598 20.338 38.304 1.00 50.22 93 ALA A N 1
ATOM 670 C CA . ALA A 1 93 ? -34.704 19.752 37.558 1.00 50.22 93 ALA A CA 1
ATOM 671 C C . ALA A 1 93 ? -35.826 20.803 37.381 1.00 50.22 93 ALA A C 1
ATOM 673 O O . ALA A 1 93 ? -36.435 21.201 38.383 1.00 50.22 93 ALA A O 1
ATOM 674 N N . PRO A 1 94 ? -36.138 21.263 36.152 1.00 54.78 94 PRO A N 1
ATOM 675 C CA . PRO A 1 94 ? -37.281 22.132 35.936 1.00 54.78 94 PRO A CA 1
ATOM 676 C C . PRO A 1 94 ? -38.563 21.345 36.217 1.00 54.78 94 PRO A C 1
ATOM 678 O O . PRO A 1 94 ? -38.872 20.335 35.582 1.00 54.78 94 PRO A O 1
ATOM 681 N N . LYS A 1 95 ? -39.322 21.830 37.202 1.00 58.75 95 LYS A N 1
ATOM 682 C CA . LYS A 1 95 ? -40.707 21.432 37.446 1.00 58.75 95 LYS A CA 1
ATOM 683 C C . LYS A 1 95 ? -41.505 21.678 36.158 1.00 58.75 95 LYS A C 1
ATOM 685 O O . LYS A 1 95 ? -41.714 22.820 35.766 1.00 58.75 95 LYS A O 1
ATOM 690 N N . SER A 1 96 ? -41.972 20.590 35.552 1.00 59.66 96 SER A N 1
ATOM 691 C CA . SER A 1 96 ? -43.137 20.573 34.660 1.00 59.66 96 SER A CA 1
ATOM 692 C C . SER A 1 96 ? -43.003 21.343 33.338 1.00 59.66 96 SER A C 1
ATOM 694 O O . SER A 1 96 ? -43.880 22.132 32.992 1.00 59.66 96 SER A O 1
ATOM 696 N N . ALA A 1 97 ? -41.968 21.070 32.540 1.00 59.25 97 ALA A N 1
ATOM 697 C CA . ALA A 1 97 ? -42.096 21.298 31.100 1.00 59.25 97 ALA A CA 1
ATOM 698 C C . ALA A 1 97 ? -43.126 20.294 30.526 1.00 59.25 97 ALA A C 1
ATOM 700 O O . ALA A 1 97 ? -43.129 19.130 30.948 1.00 59.25 97 ALA A O 1
ATOM 701 N N . PRO A 1 98 ? -44.025 20.704 29.608 1.00 62.59 98 PRO A N 1
ATOM 702 C CA . PRO A 1 98 ? -44.957 19.787 28.959 1.00 62.59 98 PRO A CA 1
ATOM 703 C C . PRO A 1 98 ? -44.176 18.628 28.338 1.00 62.59 98 PRO A C 1
ATOM 705 O O . PRO A 1 98 ? -43.113 18.849 27.760 1.00 62.59 98 PRO A O 1
ATOM 708 N N . LYS A 1 99 ? -44.696 17.398 28.473 1.00 58.47 99 LYS A N 1
ATOM 709 C CA . LYS A 1 99 ? -44.202 16.203 27.773 1.00 58.47 99 LYS A CA 1
ATOM 710 C C . LYS A 1 99 ? -44.294 16.451 26.265 1.00 58.47 99 LYS A C 1
ATOM 712 O O . LYS A 1 99 ? -45.242 16.029 25.612 1.00 58.47 99 LYS A O 1
ATOM 717 N N . ILE A 1 100 ? -43.318 17.158 25.713 1.00 57.84 100 ILE A N 1
ATOM 718 C CA . ILE A 1 100 ? -42.981 17.077 24.306 1.00 57.84 100 ILE A CA 1
ATOM 719 C C . ILE A 1 100 ? -42.433 15.665 24.194 1.00 57.84 100 ILE A C 1
ATOM 721 O O . ILE A 1 100 ? -41.304 15.409 24.610 1.00 57.84 100 ILE A O 1
ATOM 725 N N . SER A 1 101 ? -43.277 14.723 23.762 1.00 64.00 101 SER A N 1
ATOM 726 C CA . SER A 1 101 ? -42.788 13.430 23.297 1.00 64.00 101 SER A CA 1
ATOM 727 C C . SER A 1 101 ? -41.673 13.762 22.313 1.00 64.00 101 SER A C 1
ATOM 729 O O . SER A 1 101 ? -41.978 14.414 21.307 1.00 64.00 101 SER A O 1
ATOM 731 N N . PRO A 1 102 ? -40.400 13.442 22.622 1.00 66.88 102 PRO A N 1
ATOM 732 C CA . PRO A 1 102 ? -39.323 13.722 21.693 1.00 66.88 102 PRO A CA 1
ATOM 733 C C . PRO A 1 102 ? -39.751 13.109 20.357 1.00 66.88 102 PRO A C 1
ATOM 735 O O . PRO A 1 102 ? -40.265 11.981 20.369 1.00 66.88 102 PRO A O 1
ATOM 738 N N . PRO A 1 103 ? -39.668 13.857 19.235 1.00 66.62 103 PRO A N 1
ATOM 739 C CA . PRO A 1 103 ? -39.981 13.285 17.932 1.00 66.62 103 PRO A CA 1
ATOM 740 C C . PRO A 1 103 ? -39.199 11.986 17.857 1.00 66.62 103 PRO A C 1
ATOM 742 O O . PRO A 1 103 ? -38.027 12.010 18.233 1.00 66.62 103 PRO A O 1
ATOM 745 N N . ALA A 1 104 ? -39.874 10.881 17.510 1.00 64.31 104 ALA A N 1
ATOM 746 C CA . ALA A 1 104 ? -39.278 9.552 17.484 1.00 64.31 104 ALA A CA 1
ATOM 747 C C . ALA A 1 104 ? -37.889 9.695 16.873 1.00 64.31 104 ALA A C 1
ATOM 749 O O . ALA A 1 104 ? -37.767 9.996 15.682 1.00 64.31 104 ALA A O 1
ATOM 750 N N . PHE A 1 105 ? -36.862 9.635 17.729 1.00 56.84 105 PHE A N 1
ATOM 751 C CA . PHE A 1 105 ? -35.499 9.671 17.257 1.00 56.84 105 PHE A CA 1
ATOM 752 C C . PHE A 1 105 ? -35.464 8.455 16.357 1.00 56.84 105 PHE A C 1
ATOM 754 O O . PHE A 1 105 ? -35.716 7.340 16.815 1.00 56.84 105 PHE A O 1
ATOM 761 N N . TYR A 1 106 ? -35.292 8.688 15.058 1.00 57.66 106 TYR A N 1
ATOM 762 C CA . TYR A 1 106 ? -34.876 7.637 14.161 1.00 57.66 106 TYR A CA 1
ATOM 763 C C . TYR A 1 106 ? -33.519 7.224 14.719 1.00 57.66 106 TYR A C 1
ATOM 765 O O . TYR A 1 106 ? -32.499 7.832 14.396 1.00 57.66 106 TYR A O 1
ATOM 773 N N . GLU A 1 107 ? -33.539 6.288 15.669 1.00 55.25 107 GLU A N 1
ATOM 774 C CA . GLU A 1 107 ? -32.397 5.505 16.087 1.00 55.25 107 GLU A CA 1
ATOM 775 C C . GLU A 1 107 ? -31.973 4.836 14.800 1.00 55.25 107 GLU A C 1
ATOM 777 O O . GLU A 1 107 ? -32.574 3.893 14.292 1.00 55.25 107 GLU A O 1
ATOM 782 N N . SER A 1 108 ? -31.055 5.533 14.151 1.00 59.00 108 SER A N 1
ATOM 783 C CA . SER A 1 108 ? -30.420 5.119 12.937 1.00 59.00 108 SER A CA 1
ATOM 784 C C . SER A 1 108 ? -29.811 3.772 13.285 1.00 59.00 108 SER A C 1
ATOM 786 O O . SER A 1 108 ? -28.778 3.730 13.942 1.00 59.00 108 SER A O 1
ATOM 788 N N . ASP A 1 109 ? -30.452 2.682 12.854 1.00 61.19 109 ASP A N 1
ATOM 789 C CA . ASP A 1 109 ? -30.000 1.283 12.985 1.00 61.19 109 ASP A CA 1
ATOM 790 C C . ASP A 1 109 ? -28.611 1.043 12.351 1.00 61.19 109 ASP A C 1
ATOM 792 O O . ASP A 1 109 ? -28.104 -0.078 12.251 1.00 61.19 109 ASP A O 1
ATOM 796 N N . PHE A 1 110 ? -27.962 2.107 11.882 1.00 64.75 110 PHE A N 1
ATOM 797 C CA . PHE A 1 110 ? -26.564 2.106 11.550 1.00 64.75 110 PHE A CA 1
ATOM 798 C C . PHE A 1 110 ? -25.757 1.889 12.824 1.00 64.75 110 PHE A C 1
ATOM 800 O O . PHE A 1 110 ? -25.809 2.723 13.714 1.00 64.75 110 PHE A O 1
ATOM 807 N N . PRO A 1 111 ? -24.952 0.824 12.917 1.00 64.12 111 PRO A N 1
ATOM 808 C CA . PRO A 1 111 ? -24.066 0.632 14.052 1.00 64.12 111 PRO A CA 1
ATOM 809 C C . PRO A 1 111 ? -23.106 1.822 14.137 1.00 64.12 111 PRO A C 1
ATOM 811 O O . PRO A 1 111 ? -22.159 1.924 13.353 1.00 64.12 111 PRO A O 1
ATOM 814 N N . HIS A 1 112 ? -23.367 2.738 15.066 1.00 63.06 112 HIS A N 1
ATOM 815 C CA . HIS A 1 112 ? -22.452 3.825 15.367 1.00 63.06 112 HIS A CA 1
ATOM 816 C C . HIS A 1 112 ? -21.266 3.220 16.124 1.00 63.06 112 HIS A C 1
ATOM 818 O O . HIS A 1 112 ? -21.463 2.382 17.013 1.00 63.06 112 HIS A O 1
ATOM 824 N N . PRO A 1 113 ? -20.021 3.582 15.766 1.00 62.84 113 PRO A N 1
ATOM 825 C CA . PRO A 1 113 ? -18.890 3.210 16.596 1.00 62.84 113 PRO A CA 1
ATOM 826 C C . PRO A 1 113 ? -19.169 3.734 18.012 1.00 62.84 113 PRO A C 1
ATOM 828 O O . PRO A 1 113 ? -19.685 4.851 18.143 1.00 62.84 113 PRO A O 1
ATOM 831 N N . PRO A 1 114 ? -18.885 2.949 19.067 1.00 65.62 114 PRO A N 1
ATOM 832 C CA . PRO A 1 114 ? -19.027 3.449 20.423 1.00 65.62 114 PRO A CA 1
ATOM 833 C C . PRO A 1 114 ? -18.220 4.741 20.507 1.00 65.62 114 PRO A C 1
ATOM 835 O O . PRO A 1 114 ? -17.051 4.757 20.110 1.00 65.62 114 PRO A O 1
ATOM 838 N N . LEU A 1 115 ? -18.862 5.827 20.947 1.00 65.50 115 LEU A N 1
ATOM 839 C CA . LEU A 1 115 ? -18.157 7.072 21.215 1.00 65.50 115 LEU A CA 1
ATOM 840 C C . LEU A 1 115 ? -17.028 6.703 22.172 1.00 65.50 115 LEU A C 1
ATOM 842 O O . LEU A 1 115 ? -17.287 6.228 23.278 1.00 65.50 115 LEU A O 1
ATOM 846 N N . LEU A 1 116 ? -15.788 6.806 21.690 1.00 59.19 116 LEU A N 1
ATOM 847 C CA . LEU A 1 116 ? -14.595 6.509 22.466 1.00 59.19 116 LEU A CA 1
ATOM 848 C C . LEU A 1 116 ? -14.543 7.535 23.595 1.00 59.19 116 LEU A C 1
ATOM 850 O O . LEU A 1 116 ? -13.941 8.597 23.463 1.00 59.19 116 LEU A O 1
ATOM 854 N N . THR A 1 117 ? -15.196 7.230 24.713 1.00 62.72 117 THR A N 1
ATOM 855 C CA . THR A 1 117 ? -14.932 7.906 25.972 1.00 62.72 117 THR A CA 1
ATOM 856 C C . THR A 1 117 ? -13.566 7.400 26.399 1.00 62.72 117 THR A C 1
ATOM 858 O O . THR A 1 117 ? -13.446 6.351 27.035 1.00 62.72 117 THR A O 1
ATOM 861 N N . LEU A 1 118 ? -12.526 8.088 25.931 1.00 54.12 118 LEU A N 1
ATOM 862 C CA . LEU A 1 118 ? -11.149 7.847 26.327 1.00 54.12 118 LEU A CA 1
ATOM 863 C C . LEU A 1 118 ? -11.070 8.070 27.837 1.00 54.12 118 LEU A C 1
ATOM 865 O O . LEU A 1 118 ? -10.880 9.189 28.307 1.00 54.12 118 LEU A O 1
ATOM 869 N N . ALA A 1 119 ? -11.254 7.003 28.612 1.00 59.66 119 ALA A N 1
ATOM 870 C CA . ALA A 1 119 ? -10.907 7.046 30.017 1.00 59.66 119 ALA A CA 1
ATOM 871 C C . ALA A 1 119 ? -9.392 7.284 30.085 1.00 59.66 119 ALA A C 1
ATOM 873 O O . ALA A 1 119 ? -8.616 6.589 29.419 1.00 59.66 119 ALA A O 1
ATOM 874 N N . ARG A 1 120 ? -8.971 8.299 30.848 1.00 61.06 120 ARG A N 1
ATOM 875 C CA . ARG A 1 120 ? -7.551 8.582 31.101 1.00 61.06 120 ARG A CA 1
ATOM 876 C C . ARG A 1 120 ? -6.867 7.277 31.535 1.00 61.06 120 ARG A C 1
ATOM 878 O O . ARG A 1 120 ? -7.296 6.663 32.506 1.00 61.06 120 ARG A O 1
ATOM 885 N N . GLY A 1 121 ? -5.840 6.848 30.798 1.00 65.75 121 GLY A N 1
ATOM 886 C CA . GLY A 1 121 ? -5.079 5.625 31.089 1.00 65.75 121 GLY A CA 1
ATOM 887 C C . GLY A 1 121 ? -5.465 4.373 30.290 1.00 65.75 121 GLY A C 1
ATOM 888 O O . GLY A 1 121 ? -4.947 3.296 30.574 1.00 65.75 121 GLY A O 1
ATOM 889 N N . GLN A 1 122 ? -6.338 4.466 29.283 1.00 75.44 122 GLN A N 1
ATOM 890 C CA . GLN A 1 122 ? -6.581 3.328 28.394 1.00 75.44 122 GLN A CA 1
ATOM 891 C C . GLN A 1 122 ? -5.360 3.037 27.500 1.00 75.44 122 GLN A C 1
ATOM 893 O O . GLN A 1 122 ? -4.858 3.910 26.796 1.00 75.44 122 GLN A O 1
ATOM 898 N N . MET A 1 123 ? -4.926 1.769 27.493 1.00 68.62 123 MET A N 1
ATOM 899 C CA . MET A 1 123 ? -3.874 1.202 26.628 1.00 68.62 123 MET A CA 1
ATOM 900 C C . MET A 1 123 ? -3.828 1.764 25.186 1.00 68.62 123 MET A C 1
ATOM 902 O O . MET A 1 123 ? -2.722 2.034 24.711 1.00 68.62 123 MET A O 1
ATOM 906 N N . PRO A 1 124 ? -4.966 1.999 24.488 1.00 70.12 124 PRO A N 1
ATOM 907 C CA . PRO A 1 124 ? -4.981 2.592 23.153 1.00 70.12 124 PRO A CA 1
ATOM 908 C C . PRO A 1 124 ? -4.183 3.890 22.972 1.00 70.12 124 PRO A C 1
ATOM 910 O O . PRO A 1 124 ? -3.659 4.110 21.884 1.00 70.12 124 PRO A O 1
ATOM 913 N N . SER A 1 125 ? -4.081 4.749 23.995 1.00 74.00 125 SER A N 1
ATOM 914 C CA . SER A 1 125 ? -3.359 6.028 23.885 1.00 74.00 125 SER A CA 1
ATOM 915 C C . SER A 1 125 ? -1.869 5.909 24.201 1.00 74.00 125 SER A C 1
ATOM 917 O O . SER A 1 125 ? -1.071 6.717 23.735 1.00 74.00 125 SER A O 1
ATOM 919 N N . VAL A 1 126 ? -1.482 4.908 24.994 1.00 79.50 126 VAL A N 1
ATOM 920 C CA . VAL A 1 126 ? -0.097 4.728 25.454 1.00 79.50 126 VAL A CA 1
ATOM 921 C C . VAL A 1 126 ? 0.782 4.192 24.329 1.00 79.50 126 VAL A C 1
ATOM 923 O O . VAL A 1 126 ? 1.930 4.598 24.185 1.00 79.50 126 VAL A O 1
ATOM 926 N N . ILE A 1 127 ? 0.230 3.304 23.503 1.00 78.50 127 ILE A N 1
ATOM 927 C CA . ILE A 1 127 ? 0.984 2.589 22.474 1.00 78.50 127 ILE A CA 1
ATOM 928 C C . ILE A 1 127 ? 1.505 3.529 21.361 1.00 78.50 127 ILE A C 1
ATOM 930 O O . ILE A 1 127 ? 2.705 3.482 21.082 1.00 78.50 127 ILE A O 1
ATOM 934 N N . PRO A 1 128 ? 0.692 4.427 20.760 1.00 77.38 128 PRO A N 1
ATOM 935 C CA . PRO A 1 128 ? 1.190 5.401 19.788 1.00 77.38 128 PRO A CA 1
ATOM 936 C C . PRO A 1 128 ? 2.238 6.345 20.384 1.00 77.38 128 PRO A C 1
ATOM 938 O O . PRO A 1 128 ? 3.231 6.642 19.727 1.00 77.38 128 PRO A O 1
ATOM 941 N N . ALA A 1 129 ? 2.048 6.777 21.636 1.00 78.88 129 ALA A N 1
ATOM 942 C CA . ALA A 1 129 ? 2.983 7.663 22.325 1.00 78.88 129 ALA A CA 1
ATOM 943 C C . ALA A 1 129 ? 4.343 6.987 22.569 1.00 78.88 129 ALA A C 1
ATOM 945 O O . ALA A 1 129 ? 5.380 7.581 22.282 1.00 78.88 129 ALA A O 1
ATOM 946 N N . LEU A 1 130 ? 4.348 5.728 23.024 1.00 80.38 130 LEU A N 1
ATOM 947 C CA . LEU A 1 130 ? 5.573 4.940 23.203 1.00 80.38 130 LEU A CA 1
ATOM 948 C C . LEU A 1 130 ? 6.315 4.724 21.883 1.00 80.38 130 LEU A C 1
ATOM 950 O O . LEU A 1 130 ? 7.538 4.820 21.844 1.00 80.38 130 LEU A O 1
ATOM 954 N N . ALA A 1 131 ? 5.585 4.467 20.798 1.00 79.38 131 ALA A N 1
ATOM 955 C CA . ALA A 1 131 ? 6.187 4.326 19.480 1.00 79.38 131 ALA A CA 1
ATOM 956 C C . ALA A 1 131 ? 6.832 5.629 19.001 1.00 79.38 131 ALA A C 1
ATOM 958 O O . ALA A 1 131 ? 7.969 5.608 18.541 1.00 79.38 131 ALA A O 1
ATOM 959 N N . LEU A 1 132 ? 6.146 6.763 19.166 1.00 81.56 132 LEU A N 1
ATOM 960 C CA . LEU A 1 132 ? 6.682 8.081 18.820 1.00 81.56 132 LEU A CA 1
ATOM 961 C C . LEU A 1 132 ? 7.930 8.412 19.651 1.00 81.56 132 LEU A C 1
ATOM 963 O O . LEU A 1 132 ? 8.914 8.910 19.109 1.00 81.56 132 LEU A O 1
ATOM 967 N N . MET A 1 133 ? 7.931 8.052 20.938 1.00 85.88 133 MET A N 1
ATOM 968 C CA . MET A 1 133 ? 9.090 8.202 21.819 1.00 85.88 133 MET A CA 1
ATOM 969 C C . MET A 1 133 ? 10.267 7.320 21.381 1.00 85.88 133 MET A C 1
ATOM 971 O O . MET A 1 133 ? 11.397 7.796 21.343 1.00 85.88 133 MET A O 1
ATOM 975 N N . ALA A 1 134 ? 10.018 6.061 21.006 1.00 82.44 134 ALA A N 1
ATOM 976 C CA . ALA A 1 134 ? 11.052 5.154 20.509 1.00 82.44 134 ALA A CA 1
ATOM 977 C C . ALA A 1 134 ? 11.643 5.627 19.170 1.00 82.44 134 ALA A C 1
ATOM 979 O O . ALA A 1 134 ? 12.858 5.575 18.985 1.00 82.44 134 ALA A O 1
ATOM 980 N N . ILE A 1 135 ? 10.801 6.135 18.261 1.00 82.25 135 ILE A N 1
ATOM 981 C CA . ILE A 1 135 ? 11.239 6.733 16.991 1.00 82.25 135 ILE A CA 1
ATOM 982 C C . ILE A 1 135 ? 12.098 7.969 17.267 1.00 82.25 135 ILE A C 1
ATOM 984 O O . ILE A 1 135 ? 13.197 8.066 16.728 1.00 82.25 135 ILE A O 1
ATOM 988 N N . GLY A 1 136 ? 11.635 8.876 18.135 1.00 83.62 136 GLY A N 1
ATOM 989 C CA . GLY A 1 136 ? 12.379 10.073 18.528 1.00 83.62 136 GLY A CA 1
ATOM 990 C C . GLY A 1 136 ? 13.737 9.732 19.139 1.00 83.62 136 GLY A C 1
ATOM 991 O O . GLY A 1 136 ? 14.755 10.235 18.676 1.00 83.62 136 GLY A O 1
ATOM 992 N N . ALA A 1 137 ? 13.771 8.805 20.099 1.00 85.81 137 ALA A N 1
ATOM 993 C CA . ALA A 1 137 ? 15.007 8.342 20.725 1.00 85.81 137 ALA A CA 1
ATOM 994 C C . ALA A 1 137 ? 15.973 7.697 19.716 1.00 85.81 137 ALA A C 1
ATOM 996 O O . ALA A 1 137 ? 17.174 7.956 19.769 1.00 85.81 137 ALA A O 1
ATOM 997 N N . GLY A 1 138 ? 15.461 6.900 18.772 1.00 81.12 138 GLY A N 1
ATOM 998 C CA . GLY A 1 138 ? 16.265 6.319 17.694 1.00 81.12 138 GLY A CA 1
ATOM 999 C C . GLY A 1 138 ? 16.870 7.378 16.769 1.00 81.12 138 GLY A C 1
ATOM 1000 O O . GLY A 1 138 ? 18.042 7.285 16.413 1.00 81.12 138 GLY A O 1
ATOM 1001 N N . LEU A 1 139 ? 16.100 8.418 16.436 1.00 81.81 139 LEU A N 1
ATOM 1002 C CA . LEU A 1 139 ? 16.549 9.558 15.629 1.00 81.81 139 LEU A CA 1
ATOM 1003 C C . LEU A 1 139 ? 17.631 10.366 16.354 1.00 81.81 139 LEU A C 1
ATOM 1005 O O . LEU A 1 139 ? 18.665 10.679 15.769 1.00 81.81 139 LEU A O 1
ATOM 1009 N N . THR A 1 140 ? 17.430 10.647 17.644 1.00 86.25 140 THR A N 1
ATOM 1010 C CA . THR A 1 140 ? 18.422 11.324 18.488 1.00 86.25 140 THR A CA 1
ATOM 1011 C C . THR A 1 140 ? 19.709 10.509 18.598 1.00 86.25 140 THR A C 1
ATOM 1013 O O . THR A 1 140 ? 20.795 11.065 18.470 1.00 86.25 140 THR A O 1
ATOM 1016 N N . PHE A 1 141 ? 19.606 9.190 18.780 1.00 85.25 141 PHE A N 1
ATOM 1017 C CA . PHE A 1 141 ? 20.771 8.308 18.828 1.00 85.25 141 PHE A CA 1
ATOM 1018 C C . PHE A 1 141 ? 21.551 8.317 17.507 1.00 85.25 141 PHE A C 1
ATOM 1020 O O . PHE A 1 141 ? 22.771 8.465 17.525 1.00 85.25 141 PHE A O 1
ATOM 1027 N N . LEU A 1 142 ? 20.855 8.235 16.367 1.00 81.69 142 LEU A N 1
ATOM 1028 C CA . LEU A 1 142 ? 21.467 8.338 15.039 1.00 81.69 142 LEU A CA 1
ATOM 1029 C C . LEU A 1 142 ? 22.227 9.658 14.861 1.00 81.69 142 LEU A C 1
ATOM 1031 O O . LEU A 1 142 ? 23.382 9.637 14.443 1.00 81.69 142 LEU A O 1
ATOM 1035 N N . LEU A 1 143 ? 21.617 10.783 15.243 1.00 83.19 143 LEU A N 1
ATOM 1036 C CA . LEU A 1 143 ? 22.230 12.112 15.144 1.00 83.19 143 LEU A CA 1
ATOM 1037 C C . LEU A 1 143 ? 23.463 12.264 16.049 1.00 83.19 143 LEU A C 1
ATOM 1039 O O . LEU A 1 143 ? 24.462 12.840 15.631 1.00 83.19 143 LEU A O 1
ATOM 1043 N N . ILE A 1 144 ? 23.411 11.731 17.273 1.00 87.69 144 ILE A N 1
ATOM 1044 C CA . ILE A 1 144 ? 24.515 11.824 18.242 1.00 87.69 144 ILE A CA 1
ATOM 1045 C C . ILE A 1 144 ? 25.669 10.882 17.889 1.00 87.69 144 ILE A C 1
ATOM 1047 O O . ILE A 1 144 ? 26.821 11.206 18.160 1.00 87.69 144 ILE A O 1
ATOM 1051 N N . SER A 1 145 ? 25.384 9.726 17.282 1.00 84.50 145 SER A N 1
ATOM 1052 C CA . SER A 1 145 ? 26.393 8.700 16.981 1.00 84.50 145 SER A CA 1
ATOM 1053 C C . SER A 1 145 ? 27.479 9.130 15.983 1.00 84.50 145 SER A C 1
ATOM 1055 O O . SER A 1 145 ? 28.424 8.378 15.762 1.00 84.50 145 SER A O 1
ATOM 1057 N N . GLY A 1 146 ? 27.389 10.340 15.420 1.00 67.88 146 GLY A N 1
ATOM 1058 C CA . GLY A 1 146 ? 28.482 10.950 14.666 1.00 67.88 146 GLY A CA 1
ATOM 1059 C C . GLY A 1 146 ? 28.788 10.250 13.345 1.00 67.88 146 GLY A C 1
ATOM 1060 O O . GLY A 1 146 ? 29.908 10.356 12.856 1.00 67.88 146 GLY A O 1
ATOM 1061 N N . ALA A 1 147 ? 27.818 9.535 12.763 1.00 69.88 147 ALA A N 1
ATOM 1062 C CA . ALA A 1 147 ? 27.938 9.047 11.395 1.00 69.88 147 ALA A CA 1
ATOM 1063 C C . ALA A 1 147 ? 28.210 10.258 10.482 1.00 69.88 147 ALA A C 1
ATOM 1065 O O . ALA A 1 147 ? 27.355 11.130 10.350 1.00 69.88 147 ALA A O 1
ATOM 1066 N N . GLU A 1 148 ? 29.415 10.323 9.904 1.00 69.38 148 GLU A N 1
ATOM 1067 C CA . GLU A 1 148 ? 30.020 11.482 9.210 1.00 69.38 148 GLU A CA 1
ATOM 1068 C C . GLU A 1 148 ? 29.192 12.085 8.061 1.00 69.38 148 GLU A C 1
ATOM 1070 O O . GLU A 1 148 ? 29.526 13.135 7.520 1.00 69.38 148 GLU A O 1
ATOM 1075 N N . SER A 1 149 ? 28.069 11.477 7.706 1.00 80.69 149 SER A N 1
ATOM 1076 C CA . SER A 1 149 ? 27.000 12.135 6.971 1.00 80.69 149 SER A CA 1
ATOM 1077 C C . SER A 1 149 ? 25.681 11.466 7.333 1.00 80.69 149 SER A C 1
ATOM 1079 O O . SER A 1 149 ? 25.554 10.240 7.311 1.00 80.69 149 SER A O 1
ATOM 1081 N N . VAL A 1 150 ? 24.677 12.269 7.687 1.00 80.81 150 VAL A N 1
ATOM 1082 C CA . VAL A 1 150 ? 23.314 11.761 7.844 1.00 80.81 150 VAL A CA 1
ATOM 1083 C C . VAL A 1 150 ? 22.845 11.326 6.462 1.00 80.81 150 VAL A C 1
ATOM 1085 O O . VAL A 1 150 ? 22.564 12.160 5.602 1.00 80.81 150 VAL A O 1
ATOM 1088 N N . ASN A 1 151 ? 22.785 10.015 6.235 1.00 86.19 151 ASN A N 1
ATOM 1089 C CA . ASN A 1 151 ? 22.223 9.486 5.006 1.00 86.19 151 ASN A CA 1
ATOM 1090 C C . ASN A 1 151 ? 20.717 9.803 4.989 1.00 86.19 151 ASN A C 1
ATOM 1092 O O . ASN A 1 151 ? 19.944 9.231 5.764 1.00 86.19 151 ASN A O 1
ATOM 1096 N N . MET A 1 152 ? 20.311 10.732 4.120 1.00 85.94 152 MET A N 1
ATOM 1097 C CA . MET A 1 152 ? 18.916 11.167 3.985 1.00 85.94 152 MET A CA 1
ATOM 1098 C C . MET A 1 152 ? 17.978 9.999 3.656 1.00 85.94 152 MET A C 1
ATOM 1100 O O . MET A 1 152 ? 16.825 10.009 4.090 1.00 85.94 152 MET A O 1
ATOM 1104 N N . ASP A 1 153 ? 18.482 8.949 3.001 1.00 86.56 153 ASP A N 1
ATOM 1105 C CA . ASP A 1 153 ? 17.711 7.738 2.723 1.00 86.56 153 ASP A CA 1
ATOM 1106 C C . ASP A 1 153 ? 17.337 7.006 4.017 1.00 86.56 153 ASP A C 1
ATOM 1108 O O . ASP A 1 153 ? 16.194 6.577 4.180 1.00 86.56 153 ASP A O 1
ATOM 1112 N N . MET A 1 154 ? 18.258 6.912 4.987 1.00 83.06 154 MET A N 1
ATOM 1113 C CA . MET A 1 154 ? 17.960 6.303 6.290 1.00 83.06 154 MET A CA 1
ATOM 1114 C C . MET A 1 154 ? 16.923 7.113 7.065 1.00 83.06 154 MET A C 1
ATOM 1116 O O . MET A 1 154 ? 16.030 6.527 7.675 1.00 83.06 154 MET A O 1
ATOM 1120 N N . VAL A 1 155 ? 17.005 8.446 7.017 1.00 85.88 155 VAL A N 1
ATOM 1121 C CA . VAL A 1 155 ? 16.011 9.325 7.653 1.00 85.88 155 VAL A CA 1
ATOM 1122 C C . VAL A 1 155 ? 14.638 9.131 7.010 1.00 85.88 155 VAL A C 1
ATOM 1124 O O . VAL A 1 155 ? 13.647 8.988 7.725 1.00 85.88 155 VAL A O 1
ATOM 1127 N N . GLY A 1 156 ? 14.574 9.050 5.678 1.00 88.06 156 GLY A N 1
ATOM 1128 C CA . GLY A 1 156 ? 13.343 8.764 4.943 1.00 88.06 156 GLY A CA 1
ATOM 1129 C C . GLY A 1 156 ? 12.736 7.410 5.320 1.00 88.06 156 GLY A C 1
ATOM 1130 O O . GLY A 1 156 ? 11.552 7.335 5.650 1.00 88.06 156 GLY A O 1
ATOM 1131 N N . VAL A 1 157 ? 13.547 6.348 5.354 1.00 87.44 157 VAL A N 1
ATOM 1132 C CA . VAL A 1 157 ? 13.106 5.005 5.772 1.00 87.44 157 VAL A CA 1
ATOM 1133 C C . VAL A 1 157 ? 12.604 5.011 7.215 1.00 87.44 157 VAL A C 1
ATOM 1135 O O . VAL A 1 157 ? 11.557 4.429 7.498 1.00 87.44 157 VAL A O 1
ATOM 1138 N N . LEU A 1 158 ? 13.302 5.696 8.123 1.00 85.94 158 LEU A N 1
ATOM 1139 C CA . LEU A 1 158 ? 12.904 5.803 9.524 1.00 85.94 158 LEU A CA 1
ATOM 1140 C C . LEU A 1 158 ? 11.581 6.570 9.677 1.00 85.94 158 LEU A C 1
ATOM 1142 O O . LEU A 1 158 ? 10.694 6.122 10.402 1.00 85.94 158 LEU A O 1
ATOM 1146 N N . ALA A 1 159 ? 11.417 7.689 8.967 1.00 88.25 159 ALA A N 1
ATOM 1147 C CA . ALA A 1 159 ? 10.201 8.497 9.003 1.00 88.25 159 ALA A CA 1
ATOM 1148 C C . ALA A 1 159 ? 8.993 7.718 8.463 1.00 88.25 159 ALA A C 1
ATOM 1150 O O . ALA A 1 159 ? 7.957 7.621 9.126 1.00 88.25 159 ALA A O 1
ATOM 1151 N N . VAL A 1 160 ? 9.132 7.099 7.288 1.00 91.56 160 VAL A N 1
ATOM 1152 C CA . VAL A 1 160 ? 8.049 6.332 6.660 1.00 91.56 160 VAL A CA 1
ATOM 1153 C C . VAL A 1 160 ? 7.747 5.049 7.440 1.00 91.56 160 VAL A C 1
ATOM 1155 O O . VAL A 1 160 ? 6.578 4.710 7.644 1.00 91.56 160 VAL A O 1
ATOM 1158 N N . GLY A 1 161 ? 8.778 4.369 7.948 1.00 88.94 161 GLY A N 1
ATOM 1159 C CA . GLY A 1 161 ? 8.641 3.224 8.847 1.00 88.94 161 GLY A CA 1
ATOM 1160 C C . GLY A 1 161 ? 7.912 3.594 10.138 1.00 88.94 161 GLY A C 1
ATOM 1161 O O . GLY A 1 161 ? 7.005 2.876 10.559 1.00 88.94 161 GLY A O 1
ATOM 1162 N N . GLY A 1 162 ? 8.228 4.755 10.714 1.00 87.94 162 GLY A N 1
ATOM 1163 C CA . GLY A 1 162 ? 7.551 5.301 11.884 1.00 87.94 162 GLY A CA 1
ATOM 1164 C C . GLY A 1 162 ? 6.069 5.589 11.640 1.00 87.94 162 GLY A C 1
ATOM 1165 O O . GLY A 1 162 ? 5.227 5.172 12.433 1.00 87.94 162 GLY A O 1
ATOM 1166 N N . ILE A 1 163 ? 5.729 6.223 10.512 1.00 90.06 163 ILE A N 1
ATOM 1167 C CA . ILE A 1 163 ? 4.335 6.479 10.103 1.00 90.06 163 ILE A CA 1
ATOM 1168 C C . ILE A 1 163 ? 3.573 5.164 9.893 1.00 90.06 163 ILE A C 1
ATOM 1170 O O . ILE A 1 163 ? 2.445 5.008 10.366 1.00 90.06 163 ILE A O 1
ATOM 1174 N N . CYS A 1 164 ? 4.187 4.192 9.216 1.00 92.94 164 CYS A N 1
ATOM 1175 C CA . CYS A 1 164 ? 3.600 2.870 9.018 1.00 92.94 164 CYS A CA 1
ATOM 1176 C C . CYS A 1 164 ? 3.314 2.175 10.358 1.00 92.94 164 CYS A C 1
ATOM 1178 O O . CYS A 1 164 ? 2.215 1.659 10.576 1.00 92.94 164 CYS A O 1
ATOM 1180 N N . LEU A 1 165 ? 4.289 2.190 11.268 1.00 89.25 165 LEU A N 1
ATOM 1181 C CA . LEU A 1 165 ? 4.175 1.586 12.589 1.00 89.25 165 LEU A CA 1
ATOM 1182 C C . LEU A 1 165 ? 3.106 2.299 13.429 1.00 89.25 165 LEU A C 1
ATOM 1184 O O . LEU A 1 165 ? 2.293 1.633 14.063 1.00 89.25 165 LEU A O 1
ATOM 1188 N N . LEU A 1 166 ? 3.019 3.628 13.353 1.00 89.69 166 LEU A N 1
ATOM 1189 C CA . LEU A 1 166 ? 1.965 4.418 13.989 1.00 89.69 166 LEU A CA 1
ATOM 1190 C C . LEU A 1 166 ? 0.567 3.984 13.519 1.00 89.69 166 LEU A C 1
ATOM 1192 O O . LEU A 1 166 ? -0.290 3.680 14.349 1.00 89.69 166 LEU A O 1
ATOM 1196 N N . PHE A 1 167 ? 0.330 3.901 12.206 1.00 92.19 167 PHE A N 1
ATOM 1197 C CA . PHE A 1 167 ? -0.963 3.455 11.673 1.00 92.19 167 PHE A CA 1
ATOM 1198 C C . PHE A 1 167 ? -1.291 2.008 12.052 1.00 92.19 167 PHE A C 1
ATOM 1200 O O . PHE A 1 167 ? -2.440 1.701 12.380 1.00 92.19 167 PHE A O 1
ATOM 1207 N N . LEU A 1 168 ? -0.288 1.127 12.053 1.00 90.94 168 LEU A N 1
ATOM 1208 C CA . LEU A 1 168 ? -0.451 -0.260 12.478 1.00 90.94 168 LEU A CA 1
ATOM 1209 C C . LEU A 1 168 ? -0.846 -0.348 13.957 1.00 90.94 168 LEU A C 1
ATOM 1211 O O . LEU A 1 168 ? -1.743 -1.110 14.312 1.00 90.94 168 LEU A O 1
ATOM 1215 N N . LEU A 1 169 ? -0.227 0.463 14.813 1.00 88.88 169 LEU A N 1
ATOM 1216 C CA . LEU A 1 169 ? -0.545 0.534 16.235 1.00 88.88 169 LEU A CA 1
ATOM 1217 C C . LEU A 1 169 ? -1.927 1.131 16.497 1.00 88.88 169 LEU A C 1
ATOM 1219 O O . LEU A 1 169 ? -2.658 0.607 17.332 1.00 88.88 169 LEU A O 1
ATOM 1223 N N . ILE A 1 170 ? -2.319 2.174 15.758 1.00 87.94 170 ILE A N 1
ATOM 1224 C CA . ILE A 1 170 ? -3.679 2.735 15.810 1.00 87.94 170 ILE A CA 1
ATOM 1225 C C . ILE A 1 170 ? -4.706 1.658 15.450 1.00 87.94 170 ILE A C 1
ATOM 1227 O O . ILE A 1 170 ? -5.742 1.540 16.114 1.00 87.94 170 ILE A O 1
ATOM 1231 N N . TRP A 1 171 ? -4.418 0.850 14.427 1.00 90.44 171 TRP A N 1
ATOM 1232 C CA . TRP A 1 171 ? -5.263 -0.282 14.069 1.00 90.44 171 TRP A CA 1
ATOM 1233 C C . TRP A 1 171 ? -5.304 -1.346 15.170 1.00 90.44 171 TRP A C 1
ATOM 1235 O O . TRP A 1 171 ? -6.390 -1.801 15.521 1.00 90.44 171 TRP A O 1
ATOM 1245 N N . LEU A 1 172 ? -4.161 -1.699 15.764 1.00 88.50 172 LEU A N 1
ATOM 1246 C CA . LEU A 1 172 ? -4.091 -2.674 16.857 1.00 88.50 172 LEU A CA 1
ATOM 1247 C C . LEU A 1 172 ? -4.905 -2.210 18.079 1.00 88.50 172 LEU A C 1
ATOM 1249 O O . LEU A 1 172 ? -5.644 -2.991 18.674 1.00 88.50 172 LEU A O 1
ATOM 1253 N N . ALA A 1 173 ? -4.804 -0.922 18.408 1.00 86.12 173 ALA A N 1
ATOM 1254 C CA . ALA A 1 173 ? -5.466 -0.274 19.533 1.00 86.12 173 ALA A CA 1
ATOM 1255 C C . ALA A 1 173 ? -6.985 -0.130 19.340 1.00 86.12 173 ALA A C 1
ATOM 1257 O O . ALA A 1 173 ? -7.762 -0.384 20.258 1.00 86.12 173 ALA A O 1
ATOM 1258 N N . SER A 1 174 ? -7.417 0.250 18.136 1.00 83.69 174 SER A N 1
ATOM 1259 C CA . SER A 1 174 ? -8.838 0.419 17.784 1.00 83.69 174 SER A CA 1
ATOM 1260 C C . SER A 1 174 ? -9.504 -0.900 17.358 1.00 83.69 174 SER A C 1
ATOM 1262 O O . SER A 1 174 ? -10.719 -0.969 17.131 1.00 83.69 174 SER A O 1
ATOM 1264 N N . GLY A 1 175 ? -8.700 -1.951 17.190 1.00 83.06 175 GLY A N 1
ATOM 1265 C CA . GLY A 1 175 ? -9.093 -3.246 16.667 1.00 83.06 175 GLY A CA 1
ATOM 1266 C C . GLY A 1 175 ? -9.769 -3.155 15.296 1.00 83.06 175 GLY A C 1
ATOM 1267 O O . GLY A 1 175 ? -9.391 -2.408 14.395 1.00 83.06 175 GLY A O 1
ATOM 1268 N N . ARG A 1 176 ? -10.845 -3.927 15.140 1.00 80.94 176 ARG A N 1
ATOM 1269 C CA . ARG A 1 176 ? -11.560 -4.139 13.867 1.00 80.94 176 ARG A CA 1
ATOM 1270 C C . ARG A 1 176 ? -12.263 -2.902 13.275 1.00 80.94 176 ARG A C 1
ATOM 1272 O O . ARG A 1 176 ? -12.821 -3.005 12.179 1.00 80.94 176 ARG A O 1
ATOM 1279 N N . TRP A 1 177 ? -12.284 -1.775 13.988 1.00 76.75 177 TRP A N 1
ATOM 1280 C CA . TRP A 1 177 ? -13.018 -0.565 13.600 1.00 76.75 177 TRP A CA 1
ATOM 1281 C C . TRP A 1 177 ? -12.174 0.419 12.779 1.00 76.75 177 TRP A C 1
ATOM 1283 O O . TRP A 1 177 ? -12.715 1.096 11.908 1.00 76.75 177 TRP A O 1
ATOM 1293 N N . ALA A 1 178 ? -10.848 0.431 12.943 1.00 87.06 178 ALA A N 1
ATOM 1294 C CA . ALA A 1 178 ? -9.952 1.344 12.226 1.00 87.06 178 ALA A CA 1
ATOM 1295 C C . ALA A 1 178 ? -9.429 0.755 10.901 1.00 87.06 178 ALA A C 1
ATOM 1297 O O . ALA A 1 178 ? -8.227 0.715 10.650 1.00 87.06 178 ALA A O 1
ATOM 1298 N N . ARG A 1 179 ? -10.327 0.289 10.022 1.00 85.94 179 ARG A N 1
ATOM 1299 C CA . ARG A 1 179 ? -9.942 -0.336 8.733 1.00 85.94 179 ARG A CA 1
ATOM 1300 C C . ARG A 1 179 ? -9.074 0.572 7.863 1.00 85.94 179 ARG A C 1
ATOM 1302 O O . ARG A 1 179 ? -8.143 0.097 7.219 1.00 85.94 179 ARG A O 1
ATOM 1309 N N . GLY A 1 180 ? -9.371 1.873 7.881 1.00 90.38 180 GLY A N 1
ATOM 1310 C CA . GLY A 1 180 ? -8.588 2.879 7.169 1.00 90.38 180 GLY A CA 1
ATOM 1311 C C . GLY A 1 180 ? -7.135 2.933 7.643 1.00 90.38 180 GLY A C 1
ATOM 1312 O O . GLY A 1 180 ? -6.246 3.043 6.810 1.00 90.38 180 GLY A O 1
ATOM 1313 N N . ALA A 1 181 ? -6.881 2.759 8.945 1.00 93.00 181 ALA A N 1
ATOM 1314 C CA . ALA A 1 181 ? -5.527 2.791 9.496 1.00 93.00 181 ALA A CA 1
ATOM 1315 C C . ALA A 1 181 ? -4.687 1.595 9.024 1.00 93.00 181 ALA A C 1
ATOM 1317 O O . ALA A 1 181 ? -3.581 1.796 8.537 1.00 93.00 181 ALA A O 1
ATOM 1318 N N . LEU A 1 182 ? -5.223 0.366 9.062 1.00 93.50 182 LEU A N 1
ATOM 1319 C CA . LEU A 1 182 ? -4.503 -0.797 8.519 1.00 93.50 182 LEU A CA 1
ATOM 1320 C C . LEU A 1 182 ? -4.255 -0.661 7.019 1.00 93.50 182 LEU A C 1
ATOM 1322 O O . LEU A 1 182 ? -3.173 -0.992 6.545 1.00 93.50 182 LEU A O 1
ATOM 1326 N N . PHE A 1 183 ? -5.248 -0.180 6.268 1.00 94.88 183 PHE A N 1
ATOM 1327 C CA . PHE A 1 183 ? -5.078 0.041 4.837 1.00 94.88 183 PHE A CA 1
ATOM 1328 C C . PHE A 1 183 ? -3.959 1.050 4.556 1.00 94.88 183 PHE A C 1
ATOM 1330 O O . PHE A 1 183 ? -3.081 0.762 3.748 1.00 94.88 183 PHE A O 1
ATOM 1337 N N . LEU A 1 184 ? -3.946 2.185 5.262 1.00 95.81 184 LEU A N 1
ATOM 1338 C CA . LEU A 1 184 ? -2.882 3.179 5.134 1.00 95.81 184 LEU A CA 1
ATOM 1339 C C . LEU A 1 184 ? -1.521 2.618 5.544 1.00 95.81 184 LEU A C 1
ATOM 1341 O O . LEU A 1 184 ? -0.554 2.844 4.823 1.00 95.81 184 LEU A O 1
ATOM 1345 N N . ALA A 1 185 ? -1.441 1.847 6.633 1.00 95.88 185 ALA A N 1
ATOM 1346 C CA . ALA A 1 185 ? -0.206 1.185 7.047 1.00 95.88 185 ALA A CA 1
ATOM 1347 C C . ALA A 1 185 ? 0.347 0.286 5.931 1.00 95.88 185 ALA A C 1
ATOM 1349 O O . ALA A 1 185 ? 1.498 0.437 5.536 1.00 95.88 185 ALA A O 1
ATOM 1350 N N . LEU A 1 186 ? -0.484 -0.595 5.364 1.00 96.38 186 LEU A N 1
ATOM 1351 C CA . LEU A 1 186 ? -0.073 -1.514 4.299 1.00 96.38 186 LEU A CA 1
ATOM 1352 C C . LEU A 1 186 ? 0.293 -0.793 2.998 1.00 96.38 186 LEU A C 1
ATOM 1354 O O . LEU A 1 186 ? 1.315 -1.115 2.395 1.00 96.38 186 LEU A O 1
ATOM 1358 N N . VAL A 1 187 ? -0.496 0.197 2.569 1.00 97.12 187 VAL A N 1
ATOM 1359 C CA . VAL A 1 187 ? -0.196 0.979 1.359 1.00 97.12 187 VAL A CA 1
ATOM 1360 C C . VAL A 1 187 ? 1.107 1.746 1.530 1.00 97.12 187 VAL A C 1
ATOM 1362 O O . VAL A 1 187 ? 1.936 1.742 0.625 1.00 97.12 187 VAL A O 1
ATOM 1365 N N . THR A 1 188 ? 1.320 2.358 2.694 1.00 96.69 188 THR A N 1
ATOM 1366 C CA . THR A 1 188 ? 2.548 3.103 2.991 1.00 96.69 188 THR A CA 1
ATOM 1367 C C . THR A 1 188 ? 3.744 2.155 3.038 1.00 96.69 188 THR A C 1
ATOM 1369 O O . THR A 1 188 ? 4.739 2.414 2.372 1.00 96.69 188 THR A O 1
ATOM 1372 N N . ALA A 1 189 ? 3.626 1.014 3.729 1.00 96.25 189 ALA A N 1
ATOM 1373 C CA . ALA A 1 189 ? 4.672 -0.006 3.811 1.00 96.25 189 ALA A CA 1
ATOM 1374 C C . ALA A 1 189 ? 5.057 -0.565 2.438 1.00 96.25 189 ALA A C 1
ATOM 1376 O O . ALA A 1 189 ? 6.235 -0.643 2.105 1.00 96.25 189 ALA A O 1
ATOM 1377 N N . THR A 1 190 ? 4.064 -0.950 1.631 1.00 96.69 190 THR A N 1
ATOM 1378 C CA . THR A 1 190 ? 4.302 -1.526 0.301 1.00 96.69 190 THR A CA 1
ATOM 1379 C C . THR A 1 190 ? 4.877 -0.491 -0.656 1.00 96.69 190 THR A C 1
ATOM 1381 O O . THR A 1 190 ? 5.848 -0.788 -1.342 1.00 96.69 190 THR A O 1
ATOM 1384 N N . THR A 1 191 ? 4.351 0.736 -0.660 1.00 96.62 191 THR A N 1
ATOM 1385 C CA . THR A 1 191 ? 4.871 1.835 -1.490 1.00 96.62 191 THR A CA 1
ATOM 1386 C C . THR A 1 191 ? 6.315 2.158 -1.119 1.00 96.62 191 THR A C 1
ATOM 1388 O O . THR A 1 191 ? 7.178 2.184 -1.991 1.00 96.62 191 THR A O 1
ATOM 1391 N N . ALA A 1 192 ? 6.601 2.330 0.174 1.00 95.44 192 ALA A N 1
ATOM 1392 C CA . ALA A 1 192 ? 7.943 2.620 0.665 1.00 95.44 192 ALA A CA 1
ATOM 1393 C C . ALA A 1 192 ? 8.924 1.482 0.372 1.00 95.44 192 ALA A C 1
ATOM 1395 O O . ALA A 1 192 ? 10.021 1.732 -0.114 1.00 95.44 192 ALA A O 1
ATOM 1396 N N . GLY A 1 193 ? 8.516 0.232 0.611 1.00 94.62 193 GLY A N 1
ATOM 1397 C CA . GLY A 1 193 ? 9.338 -0.942 0.331 1.00 94.62 193 GLY A CA 1
ATOM 1398 C C . GLY A 1 193 ? 9.663 -1.084 -1.155 1.00 94.62 193 GLY A C 1
ATOM 1399 O O . GLY A 1 193 ? 10.811 -1.326 -1.510 1.00 94.62 193 GLY A O 1
ATOM 1400 N N . ILE A 1 194 ? 8.681 -0.871 -2.037 1.00 95.25 194 ILE A N 1
ATOM 1401 C CA . ILE A 1 194 ? 8.896 -0.918 -3.489 1.00 95.25 194 ILE A CA 1
ATOM 1402 C C . ILE A 1 194 ? 9.826 0.214 -3.931 1.00 95.25 194 ILE A C 1
ATOM 1404 O O . ILE A 1 194 ? 10.760 -0.049 -4.680 1.00 95.25 194 ILE A O 1
ATOM 1408 N N . ILE A 1 195 ? 9.620 1.445 -3.447 1.00 94.31 195 ILE A N 1
ATOM 1409 C CA . ILE A 1 195 ? 10.489 2.590 -3.766 1.00 94.31 195 ILE A CA 1
ATOM 1410 C C . ILE A 1 195 ? 11.916 2.366 -3.250 1.00 94.31 195 ILE A C 1
ATOM 1412 O O . ILE A 1 195 ? 12.861 2.714 -3.946 1.00 94.31 195 ILE A O 1
ATOM 1416 N N . ALA A 1 196 ? 12.090 1.753 -2.078 1.00 92.62 196 ALA A N 1
ATOM 1417 C CA . ALA A 1 196 ? 13.410 1.454 -1.526 1.00 92.62 196 ALA A CA 1
ATOM 1418 C C . ALA A 1 196 ? 14.152 0.359 -2.317 1.00 92.62 196 ALA A C 1
ATOM 1420 O O . ALA A 1 196 ? 15.373 0.415 -2.453 1.00 92.62 196 ALA A O 1
ATOM 1421 N N . ILE A 1 197 ? 13.425 -0.630 -2.849 1.00 93.50 197 ILE A N 1
ATOM 1422 C CA . ILE A 1 197 ? 14.005 -1.757 -3.596 1.00 93.50 197 ILE A CA 1
ATOM 1423 C C . ILE A 1 197 ? 14.254 -1.400 -5.068 1.00 93.50 197 ILE A C 1
ATOM 1425 O O . ILE A 1 197 ? 15.235 -1.865 -5.642 1.00 93.50 197 ILE A O 1
ATOM 1429 N N . LEU A 1 198 ? 13.407 -0.575 -5.694 1.00 93.75 198 LEU A N 1
ATOM 1430 C CA . LEU A 1 198 ? 13.477 -0.281 -7.133 1.00 93.75 198 LEU A CA 1
ATOM 1431 C C . LEU A 1 198 ? 14.872 0.162 -7.617 1.00 93.75 198 LEU A C 1
ATOM 1433 O O . LEU A 1 198 ? 15.344 -0.415 -8.598 1.00 93.75 198 LEU A O 1
ATOM 1437 N N . PRO A 1 199 ? 15.564 1.105 -6.942 1.00 92.38 199 PRO A N 1
ATOM 1438 C CA . PRO A 1 199 ? 16.903 1.555 -7.328 1.00 92.38 199 PRO A CA 1
ATOM 1439 C C . PRO A 1 199 ? 17.975 0.466 -7.227 1.00 92.38 199 PRO A C 1
ATOM 1441 O O . PRO A 1 199 ? 19.004 0.555 -7.887 1.00 92.38 199 PRO A O 1
ATOM 1444 N N . GLN A 1 200 ? 17.741 -0.564 -6.411 1.00 93.25 200 GLN A N 1
ATOM 1445 C CA . GLN A 1 200 ? 18.664 -1.685 -6.215 1.00 93.25 200 GLN A CA 1
ATOM 1446 C C . GLN A 1 200 ? 18.480 -2.779 -7.275 1.00 93.25 200 GLN A C 1
ATOM 1448 O O . GLN A 1 200 ? 19.253 -3.733 -7.330 1.00 93.25 200 GLN A O 1
ATOM 1453 N N . THR A 1 201 ? 17.444 -2.666 -8.111 1.00 93.38 201 THR A N 1
ATOM 1454 C CA . THR A 1 201 ? 17.122 -3.640 -9.155 1.00 93.38 201 THR A CA 1
ATOM 1455 C C . THR A 1 201 ? 17.416 -3.074 -10.545 1.00 93.38 201 THR A C 1
ATOM 1457 O O . THR A 1 201 ? 17.203 -1.884 -10.777 1.00 93.38 201 THR A O 1
ATOM 1460 N N . PRO A 1 202 ? 17.808 -3.915 -11.522 1.00 93.31 202 PRO A N 1
ATOM 1461 C CA . PRO A 1 202 ? 18.059 -3.469 -12.898 1.00 93.31 202 PRO A CA 1
ATOM 1462 C C . PRO A 1 202 ? 16.800 -2.946 -13.609 1.00 93.31 202 PRO A C 1
ATOM 1464 O O . PRO A 1 202 ? 16.893 -2.344 -14.673 1.00 93.31 202 PRO A O 1
ATOM 1467 N N . LEU A 1 203 ? 15.616 -3.170 -13.031 1.00 91.00 203 LEU A N 1
ATOM 1468 C CA . LEU A 1 203 ? 14.341 -2.702 -13.565 1.00 91.00 203 LEU A CA 1
ATOM 1469 C C . LEU A 1 203 ? 14.227 -1.169 -13.507 1.00 91.00 203 LEU A C 1
ATOM 1471 O O . LEU A 1 203 ? 13.640 -0.565 -14.408 1.00 91.00 203 LEU A O 1
ATOM 1475 N N . GLY A 1 204 ? 14.760 -0.525 -12.463 1.00 92.31 204 GLY A N 1
ATOM 1476 C CA . GLY A 1 204 ? 14.647 0.923 -12.267 1.00 92.31 204 GLY A CA 1
ATOM 1477 C C . GLY A 1 204 ? 13.211 1.439 -12.465 1.00 92.31 204 GLY A C 1
ATOM 1478 O O . GLY A 1 204 ? 12.253 0.897 -11.914 1.00 92.31 204 GLY A O 1
ATOM 1479 N N . ALA A 1 205 ? 13.037 2.459 -13.312 1.00 90.19 205 ALA A N 1
ATOM 1480 C CA . ALA A 1 205 ? 11.731 3.069 -13.594 1.00 90.19 205 ALA A CA 1
ATOM 1481 C C . ALA A 1 205 ? 10.714 2.119 -14.266 1.00 90.19 205 ALA A C 1
ATOM 1483 O O . ALA A 1 205 ? 9.502 2.304 -14.114 1.00 90.19 205 ALA A O 1
ATOM 1484 N N . SER A 1 206 ? 11.173 1.069 -14.960 1.00 92.44 206 SER A N 1
ATOM 1485 C CA . SER A 1 206 ? 10.276 0.065 -15.558 1.00 92.44 206 SER A CA 1
ATOM 1486 C C . SER A 1 206 ? 9.532 -0.762 -14.501 1.00 92.44 206 SER A C 1
ATOM 1488 O O . SER A 1 206 ? 8.482 -1.331 -14.794 1.00 92.44 206 SER A O 1
ATOM 1490 N N . GLY A 1 207 ? 10.021 -0.774 -13.255 1.00 93.06 207 GLY A N 1
ATOM 1491 C CA . GLY A 1 207 ? 9.388 -1.438 -12.118 1.00 93.06 207 GLY A CA 1
ATOM 1492 C C . GLY A 1 207 ? 8.204 -0.678 -11.509 1.00 93.06 207 GLY A C 1
ATOM 1493 O O . GLY A 1 207 ? 7.540 -1.213 -10.628 1.00 93.06 207 GLY A O 1
ATOM 1494 N N . THR A 1 208 ? 7.885 0.539 -11.964 1.00 94.50 208 THR A N 1
ATOM 1495 C CA . THR A 1 208 ? 6.766 1.340 -11.421 1.00 94.50 208 THR A CA 1
ATOM 1496 C C . THR A 1 208 ? 5.400 0.629 -11.377 1.00 94.50 208 THR A C 1
ATOM 1498 O O . THR A 1 208 ? 4.676 0.853 -10.402 1.00 94.50 208 THR A O 1
ATOM 1501 N N . PRO A 1 209 ? 5.029 -0.288 -12.301 1.00 95.38 209 PRO A N 1
ATOM 1502 C CA . PRO A 1 209 ? 3.775 -1.039 -12.193 1.00 95.38 209 PRO A CA 1
ATOM 1503 C C . PRO A 1 209 ? 3.681 -1.938 -10.949 1.00 95.38 209 PRO A C 1
ATOM 1505 O O . PRO A 1 209 ? 2.573 -2.266 -10.518 1.00 95.38 209 PRO A O 1
ATOM 1508 N N . LEU A 1 210 ? 4.808 -2.288 -10.311 1.00 94.19 210 LEU A N 1
ATOM 1509 C CA . LEU A 1 210 ? 4.816 -3.019 -9.038 1.00 94.19 210 LEU A CA 1
ATOM 1510 C C . LEU A 1 210 ? 4.104 -2.241 -7.926 1.00 94.19 210 LEU A C 1
ATOM 1512 O O . LEU A 1 210 ? 3.528 -2.866 -7.036 1.00 94.19 210 LEU A O 1
ATOM 1516 N N . LEU A 1 211 ? 4.065 -0.903 -7.989 1.00 96.44 211 LEU A N 1
ATOM 1517 C CA . LEU A 1 211 ? 3.309 -0.083 -7.035 1.00 96.44 211 LEU A CA 1
ATOM 1518 C C . LEU A 1 211 ? 1.814 -0.415 -7.071 1.00 96.44 211 LEU A C 1
ATOM 1520 O O . LEU A 1 211 ? 1.197 -0.573 -6.017 1.00 96.44 211 LEU A O 1
ATOM 1524 N N . LEU A 1 212 ? 1.244 -0.622 -8.266 1.00 95.50 212 LEU A N 1
ATOM 1525 C CA . LEU A 1 212 ? -0.155 -1.038 -8.405 1.00 95.50 212 LEU A CA 1
ATOM 1526 C C . LEU A 1 212 ? -0.383 -2.431 -7.803 1.00 95.50 212 LEU A C 1
ATOM 1528 O O . LEU A 1 212 ? -1.396 -2.646 -7.134 1.00 95.50 212 LEU A O 1
ATOM 1532 N N . CYS A 1 213 ? 0.571 -3.356 -7.966 1.00 96.06 213 CYS A N 1
ATOM 1533 C CA . CYS A 1 213 ? 0.526 -4.662 -7.299 1.00 96.06 213 CYS A CA 1
ATOM 1534 C C . CYS A 1 213 ? 0.567 -4.532 -5.771 1.00 96.06 213 CYS A C 1
ATOM 1536 O O . CYS A 1 213 ? -0.201 -5.204 -5.078 1.00 96.06 213 CYS A O 1
ATOM 1538 N N . GLY A 1 214 ? 1.433 -3.666 -5.237 1.00 96.06 214 GLY A N 1
ATOM 1539 C CA . GLY A 1 214 ? 1.535 -3.391 -3.802 1.00 96.06 214 GLY A CA 1
ATOM 1540 C C . GLY A 1 214 ? 0.232 -2.835 -3.225 1.00 96.06 214 GLY A C 1
ATOM 1541 O O . GLY A 1 214 ? -0.258 -3.311 -2.196 1.00 96.06 214 GLY A O 1
ATOM 1542 N N . TRP A 1 215 ? -0.400 -1.896 -3.934 1.00 97.12 215 TRP A N 1
ATOM 1543 C CA . TRP A 1 215 ? -1.702 -1.344 -3.552 1.00 97.12 215 TRP A CA 1
ATOM 1544 C C . TRP A 1 215 ? -2.811 -2.393 -3.628 1.00 97.12 215 TRP A C 1
ATO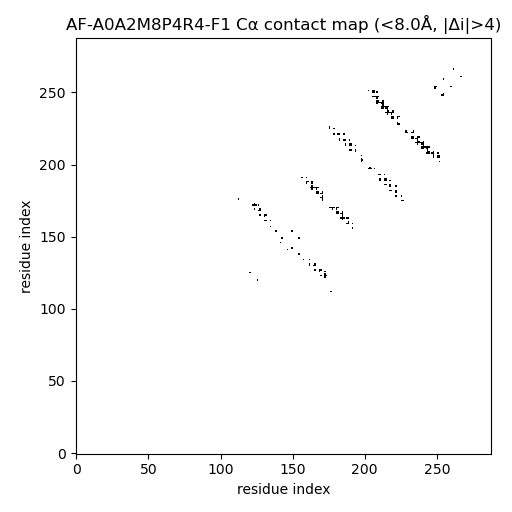M 1546 O O . TRP A 1 215 ? -3.583 -2.531 -2.679 1.00 97.12 215 TRP A O 1
ATOM 1556 N N . GLY A 1 216 ? -2.857 -3.189 -4.701 1.00 95.94 216 GLY A N 1
ATOM 1557 C CA . GLY A 1 216 ? -3.806 -4.296 -4.838 1.00 95.94 216 GLY A CA 1
ATOM 1558 C C . GLY A 1 216 ? -3.686 -5.305 -3.695 1.00 95.94 216 GLY A C 1
ATOM 1559 O O . GLY A 1 216 ? -4.682 -5.655 -3.062 1.00 95.94 216 GLY A O 1
ATOM 1560 N N . THR A 1 217 ? -2.455 -5.685 -3.347 1.00 96.19 217 THR A N 1
ATOM 1561 C CA . THR A 1 217 ? -2.152 -6.578 -2.217 1.00 96.19 217 THR A CA 1
ATOM 1562 C C . THR A 1 217 ? -2.613 -5.974 -0.889 1.00 96.19 217 THR A C 1
ATOM 1564 O O . THR A 1 217 ? -3.255 -6.653 -0.088 1.00 96.19 217 THR A O 1
ATOM 1567 N N . SER A 1 218 ? -2.378 -4.676 -0.681 1.00 96.44 218 SER A N 1
ATOM 1568 C CA . SER A 1 218 ? -2.829 -3.949 0.512 1.00 96.44 218 SER A CA 1
ATOM 1569 C C . SER A 1 218 ? -4.357 -3.943 0.646 1.00 96.44 218 SER A C 1
ATOM 1571 O O . SER A 1 218 ? -4.882 -4.165 1.740 1.00 96.44 218 SER A O 1
ATOM 1573 N N . VAL A 1 219 ? -5.087 -3.759 -0.463 1.00 95.19 219 VAL A N 1
ATOM 1574 C CA . VAL A 1 219 ? -6.557 -3.866 -0.495 1.00 95.19 219 VAL A CA 1
ATOM 1575 C C . VAL A 1 219 ? -7.013 -5.291 -0.160 1.00 95.19 219 VAL A C 1
ATOM 1577 O O . VAL A 1 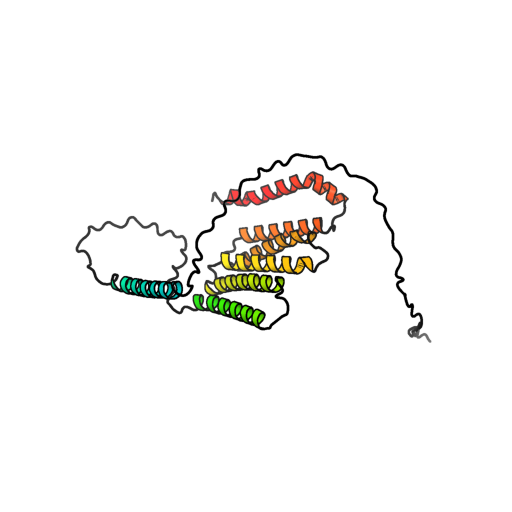219 ? -7.928 -5.458 0.648 1.00 95.19 219 VAL A O 1
ATOM 1580 N N . ILE A 1 220 ? -6.383 -6.318 -0.745 1.00 94.69 220 ILE A N 1
ATOM 1581 C CA . ILE A 1 220 ? -6.735 -7.729 -0.509 1.00 94.69 220 ILE A CA 1
ATOM 1582 C C . ILE A 1 220 ? -6.544 -8.090 0.965 1.00 94.69 220 ILE A C 1
ATOM 1584 O O . ILE A 1 220 ? -7.473 -8.602 1.589 1.00 94.69 220 ILE A O 1
ATOM 1588 N N . ILE A 1 221 ? -5.374 -7.788 1.535 1.00 94.06 221 ILE A N 1
ATOM 1589 C CA . ILE A 1 221 ? -5.053 -8.095 2.935 1.00 94.06 221 ILE A CA 1
ATOM 1590 C C . ILE A 1 221 ? -5.994 -7.327 3.874 1.00 94.06 221 ILE A C 1
ATOM 1592 O O . ILE A 1 221 ? -6.584 -7.925 4.774 1.00 94.06 221 ILE A O 1
ATOM 1596 N N . SER A 1 222 ? -6.218 -6.030 3.634 1.00 93.19 222 SER A N 1
ATOM 1597 C CA . SER A 1 222 ? -7.140 -5.218 4.444 1.00 93.19 222 SER A CA 1
ATOM 1598 C C . SER A 1 222 ? -8.588 -5.718 4.384 1.00 93.19 222 SER A C 1
ATOM 1600 O O . SER A 1 222 ? -9.293 -5.782 5.400 1.00 93.19 222 SER A O 1
ATOM 1602 N N . GLY A 1 223 ? -9.032 -6.143 3.199 1.00 90.38 223 GLY A N 1
ATOM 1603 C CA . GLY A 1 223 ? -10.338 -6.760 3.000 1.00 90.38 223 GLY A CA 1
ATOM 1604 C C . GLY A 1 223 ? -10.462 -8.121 3.686 1.00 90.38 223 GLY A C 1
ATOM 1605 O O . GLY A 1 223 ? -11.514 -8.418 4.252 1.00 90.38 223 GLY A O 1
ATOM 1606 N N . TRP A 1 224 ? -9.400 -8.930 3.676 1.00 90.75 224 TRP A N 1
ATOM 1607 C CA . TRP A 1 224 ? -9.383 -10.266 4.274 1.00 90.75 224 TRP A CA 1
ATOM 1608 C C . TRP A 1 224 ? -9.411 -10.230 5.806 1.00 90.75 224 TRP A C 1
ATOM 1610 O O . TRP A 1 224 ? -10.136 -11.009 6.421 1.00 90.75 224 TRP A O 1
ATOM 1620 N N . LEU A 1 225 ? -8.707 -9.277 6.422 1.00 88.88 225 LEU A N 1
ATOM 1621 C CA . LEU A 1 225 ? -8.721 -9.072 7.876 1.00 88.88 225 LEU A CA 1
ATOM 1622 C C . LEU A 1 225 ? -10.007 -8.384 8.377 1.00 88.88 225 LEU A C 1
ATOM 1624 O O . LEU A 1 225 ? -10.221 -8.257 9.585 1.00 88.88 225 LEU A O 1
ATOM 1628 N N . SER A 1 226 ? -10.888 -7.939 7.475 1.00 82.44 226 SER A N 1
ATOM 1629 C CA . SER A 1 226 ? -12.131 -7.257 7.836 1.00 82.44 226 SER A CA 1
ATOM 1630 C C . SER A 1 226 ? -13.283 -8.245 8.127 1.00 82.44 226 SER A C 1
ATOM 1632 O O . SER A 1 226 ? -13.571 -9.128 7.323 1.00 82.44 226 SER A O 1
ATOM 1634 N N . PRO A 1 227 ? -14.038 -8.068 9.232 1.00 69.12 227 PRO A N 1
ATOM 1635 C CA . PRO A 1 227 ? -15.033 -9.044 9.706 1.00 69.12 227 PRO A CA 1
ATOM 1636 C C . PRO A 1 227 ? -16.280 -9.176 8.818 1.00 69.12 227 PRO A C 1
ATOM 1638 O O . PRO A 1 227 ? -16.938 -10.213 8.824 1.00 69.12 227 PRO A O 1
ATOM 1641 N N . LYS A 1 228 ? -16.622 -8.141 8.040 1.00 73.44 228 LYS A N 1
ATOM 1642 C CA . LYS A 1 228 ? -17.607 -8.268 6.960 1.00 73.44 228 LYS A CA 1
ATOM 1643 C C . LYS A 1 228 ? -16.817 -8.475 5.680 1.00 73.44 228 LYS A C 1
ATOM 1645 O O . LYS A 1 228 ? -16.112 -7.551 5.281 1.00 73.44 228 LYS A O 1
ATOM 1650 N N . LYS A 1 229 ? -16.964 -9.647 5.047 1.00 65.19 229 LYS A N 1
ATOM 1651 C CA . LYS A 1 229 ? -16.445 -9.913 3.698 1.00 65.19 229 LYS A CA 1
ATOM 1652 C C . LYS A 1 229 ? -17.039 -8.883 2.737 1.00 65.19 229 LYS A C 1
ATOM 1654 O O . LYS A 1 229 ? -18.105 -9.085 2.160 1.00 65.19 229 LYS A O 1
ATOM 1659 N N . ALA A 1 230 ? -16.360 -7.753 2.586 1.00 71.06 230 ALA A N 1
ATOM 1660 C CA . ALA A 1 230 ? -16.644 -6.787 1.547 1.00 71.06 230 ALA A CA 1
ATOM 1661 C C . ALA A 1 230 ? -16.100 -7.388 0.252 1.00 71.06 230 ALA A C 1
ATOM 1663 O O . ALA A 1 230 ? -14.973 -7.109 -0.147 1.00 71.06 230 ALA A O 1
ATOM 1664 N N . SER A 1 231 ? -16.888 -8.262 -0.380 1.00 72.62 231 SER A N 1
ATOM 1665 C CA . SER A 1 231 ? -16.513 -8.931 -1.635 1.00 72.62 231 SER A CA 1
ATOM 1666 C C . SER A 1 231 ? -16.055 -7.941 -2.713 1.00 72.62 231 SER A C 1
ATOM 1668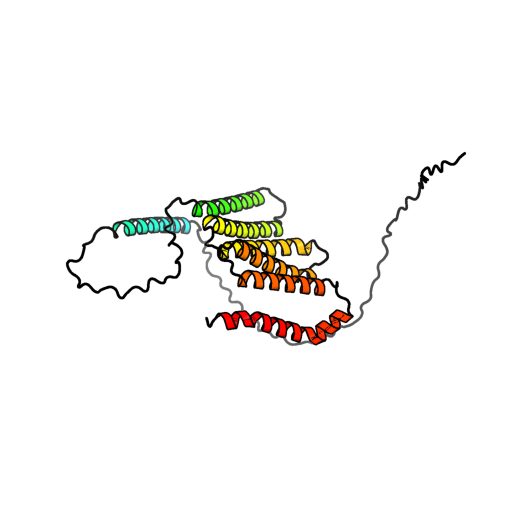 O O . SER A 1 231 ? -15.192 -8.262 -3.522 1.00 72.62 231 SER A O 1
ATOM 1670 N N . GLN A 1 232 ? -16.572 -6.710 -2.664 1.00 78.88 232 GLN A N 1
ATOM 1671 C CA . GLN A 1 232 ? -16.172 -5.604 -3.531 1.00 78.88 232 GLN A CA 1
ATOM 1672 C C . GLN A 1 232 ? -14.706 -5.188 -3.350 1.00 78.88 232 GLN A C 1
ATOM 1674 O O . GLN A 1 232 ? -14.028 -4.945 -4.343 1.00 78.88 232 GLN A O 1
ATOM 1679 N N . GLY A 1 233 ? -14.202 -5.138 -2.112 1.00 83.38 233 GLY A N 1
ATOM 1680 C CA . GLY A 1 233 ? -12.810 -4.764 -1.846 1.00 83.38 233 GLY A CA 1
ATOM 1681 C C . GLY A 1 233 ? -11.837 -5.805 -2.392 1.00 83.38 233 GLY A C 1
ATOM 1682 O O . GLY A 1 233 ? -10.886 -5.457 -3.082 1.00 83.38 233 GLY A O 1
ATOM 1683 N N . PHE A 1 234 ? -12.131 -7.090 -2.173 1.00 86.81 234 PHE A N 1
ATOM 1684 C CA . PHE A 1 234 ? -11.306 -8.183 -2.691 1.00 86.81 234 PHE A CA 1
ATOM 1685 C C . PHE A 1 234 ? -11.184 -8.133 -4.219 1.00 86.81 234 PHE A C 1
ATOM 1687 O O . PHE A 1 234 ? -10.081 -8.198 -4.751 1.00 86.81 234 PHE A O 1
ATOM 1694 N N . PHE A 1 235 ? -12.306 -7.953 -4.920 1.00 86.88 235 PHE A N 1
ATOM 1695 C CA . PHE A 1 235 ? -12.308 -7.872 -6.378 1.00 86.88 235 PHE A CA 1
ATOM 1696 C C . PHE A 1 235 ? -11.518 -6.663 -6.902 1.00 86.88 235 PHE A C 1
ATOM 1698 O O . PHE A 1 235 ? -10.724 -6.813 -7.826 1.00 86.88 235 PHE A O 1
ATOM 1705 N N . GLY A 1 236 ? -11.667 -5.491 -6.273 1.00 88.62 236 GLY A N 1
ATOM 1706 C CA . GLY A 1 236 ? -10.873 -4.307 -6.619 1.00 88.62 236 GLY A CA 1
ATOM 1707 C C . GLY A 1 236 ? -9.369 -4.510 -6.399 1.00 88.62 236 GLY A C 1
ATOM 1708 O O . GLY A 1 236 ? -8.564 -4.101 -7.231 1.00 88.62 236 GLY A O 1
ATOM 1709 N N . GLY A 1 237 ? -8.986 -5.195 -5.319 1.00 91.25 237 GLY A N 1
ATOM 1710 C CA . GLY A 1 237 ? -7.588 -5.522 -5.043 1.00 91.25 237 GLY A CA 1
ATOM 1711 C C . GLY A 1 237 ? -6.987 -6.510 -6.048 1.00 91.25 237 GLY A C 1
ATOM 1712 O O . GLY A 1 237 ? -5.889 -6.276 -6.547 1.00 91.25 237 GLY A O 1
ATOM 1713 N N . VAL A 1 238 ? -7.725 -7.568 -6.410 1.00 90.94 238 VAL A N 1
ATOM 1714 C CA . VAL A 1 238 ? -7.307 -8.527 -7.453 1.00 90.94 238 VAL A CA 1
ATOM 1715 C C . VAL A 1 238 ? -7.164 -7.831 -8.801 1.00 90.94 238 VAL A C 1
ATOM 1717 O O . VAL A 1 238 ? -6.182 -8.055 -9.501 1.00 90.94 238 VAL A O 1
ATOM 1720 N N . LEU A 1 239 ? -8.098 -6.946 -9.154 1.00 90.06 239 LEU A N 1
ATOM 1721 C CA . LEU A 1 239 ? -8.004 -6.168 -10.383 1.00 90.06 239 LEU A CA 1
ATOM 1722 C C . LEU A 1 239 ? -6.730 -5.315 -10.419 1.00 90.06 239 LEU A C 1
ATOM 1724 O O . LEU A 1 239 ? -5.995 -5.374 -11.400 1.00 90.06 239 LEU A O 1
ATOM 1728 N N . LEU A 1 240 ? -6.457 -4.543 -9.361 1.00 92.31 240 LEU A N 1
ATOM 1729 C CA . LEU A 1 240 ? -5.241 -3.727 -9.267 1.00 92.31 240 LEU A CA 1
ATOM 1730 C C . LEU A 1 240 ? -3.976 -4.579 -9.402 1.00 92.31 240 LEU A C 1
ATOM 1732 O O . LEU A 1 240 ? -3.040 -4.179 -10.090 1.00 92.31 240 LEU A O 1
ATOM 1736 N N . MET A 1 241 ? -3.976 -5.772 -8.804 1.00 94.19 241 MET A N 1
ATOM 1737 C CA . MET A 1 241 ? -2.878 -6.727 -8.925 1.00 94.19 241 MET A CA 1
ATOM 1738 C C . MET A 1 241 ? -2.701 -7.212 -10.370 1.00 94.19 241 MET A C 1
ATOM 1740 O O . MET A 1 241 ? -1.586 -7.200 -10.879 1.00 94.19 241 MET A O 1
ATOM 1744 N N . VAL A 1 242 ? -3.782 -7.578 -11.066 1.00 91.44 242 VAL A N 1
ATOM 1745 C CA . VAL A 1 242 ? -3.725 -7.997 -12.479 1.00 91.44 242 VAL A CA 1
ATOM 1746 C C . VAL A 1 242 ? -3.240 -6.857 -13.375 1.00 91.44 242 VAL A C 1
ATOM 1748 O O . VAL A 1 242 ? -2.403 -7.089 -14.245 1.00 91.44 242 VAL A O 1
ATOM 1751 N N . ILE A 1 243 ? -3.712 -5.626 -13.148 1.00 90.88 243 ILE A N 1
ATOM 1752 C CA . ILE A 1 243 ? -3.262 -4.440 -13.890 1.00 90.88 243 ILE A CA 1
ATOM 1753 C C . ILE A 1 243 ? -1.766 -4.208 -13.655 1.00 90.88 243 ILE A C 1
ATOM 1755 O O . ILE A 1 243 ? -1.029 -4.021 -14.618 1.00 90.88 243 ILE A O 1
ATOM 1759 N N . GLY A 1 244 ? -1.306 -4.264 -12.403 1.00 92.62 244 GLY A N 1
ATOM 1760 C CA . GLY A 1 244 ? 0.105 -4.086 -12.068 1.00 92.62 244 GLY A CA 1
ATOM 1761 C C . GLY A 1 244 ? 1.001 -5.172 -12.670 1.00 92.62 244 GLY A C 1
ATOM 1762 O O . GLY A 1 244 ? 2.028 -4.847 -13.258 1.00 92.62 244 GLY A O 1
ATOM 1763 N N . ILE A 1 245 ? 0.588 -6.446 -12.616 1.00 92.88 245 ILE A N 1
ATOM 1764 C CA . ILE A 1 245 ? 1.325 -7.567 -13.227 1.00 92.88 245 ILE A CA 1
ATOM 1765 C C . ILE A 1 245 ? 1.382 -7.399 -14.745 1.00 92.88 245 ILE A C 1
ATOM 1767 O O . ILE A 1 245 ? 2.445 -7.537 -15.343 1.00 92.88 245 ILE A O 1
ATOM 1771 N N . THR A 1 246 ? 0.253 -7.075 -15.375 1.00 90.06 246 THR A N 1
ATOM 1772 C CA . THR A 1 246 ? 0.189 -6.879 -16.830 1.00 90.06 246 THR A CA 1
ATOM 1773 C C . THR A 1 246 ? 1.060 -5.698 -17.256 1.00 90.06 246 THR A C 1
ATOM 1775 O O . THR A 1 246 ? 1.821 -5.809 -18.213 1.00 90.06 246 THR A O 1
ATOM 1778 N N . GLY A 1 247 ? 1.004 -4.590 -16.511 1.00 90.06 247 GLY A N 1
ATOM 1779 C CA . GLY A 1 247 ? 1.866 -3.432 -16.726 1.00 90.06 247 GLY A CA 1
ATOM 1780 C C . GLY A 1 247 ? 3.342 -3.779 -16.564 1.00 90.06 247 GLY A C 1
ATOM 1781 O O . GLY A 1 247 ? 4.144 -3.382 -17.397 1.00 90.06 247 GLY A O 1
ATOM 1782 N N . PHE A 1 248 ? 3.693 -4.577 -15.554 1.00 93.12 248 PHE A N 1
ATOM 1783 C CA . PHE A 1 248 ? 5.063 -5.034 -15.325 1.00 93.12 248 PHE A CA 1
ATOM 1784 C C . PHE A 1 248 ? 5.584 -5.926 -16.459 1.00 93.12 248 PHE A C 1
ATOM 1786 O O . PHE A 1 248 ? 6.719 -5.769 -16.899 1.00 93.12 248 PHE A O 1
ATOM 1793 N N . LEU A 1 249 ? 4.756 -6.837 -16.980 1.00 92.56 249 LEU A N 1
ATOM 1794 C CA . LEU A 1 249 ? 5.118 -7.664 -18.139 1.00 92.56 249 LEU A CA 1
ATOM 1795 C C . LEU A 1 249 ? 5.361 -6.815 -19.393 1.00 92.56 249 LEU A C 1
ATOM 1797 O O . LEU A 1 249 ? 6.244 -7.130 -20.191 1.00 92.56 249 LEU A O 1
ATOM 1801 N N . PHE A 1 250 ? 4.594 -5.734 -19.543 1.00 90.69 250 PHE A N 1
ATOM 1802 C CA . PHE A 1 250 ? 4.725 -4.787 -20.642 1.00 90.69 250 PHE A CA 1
ATOM 1803 C C . PHE A 1 250 ? 5.998 -3.945 -20.530 1.00 90.69 250 PHE A C 1
ATOM 1805 O O . PHE A 1 250 ? 6.775 -3.878 -21.479 1.00 90.69 250 PHE A O 1
ATOM 1812 N N . THR A 1 251 ? 6.247 -3.331 -19.372 1.00 91.06 251 THR A N 1
ATOM 1813 C CA . THR A 1 251 ? 7.420 -2.472 -19.157 1.00 91.06 251 THR A CA 1
ATOM 1814 C C . THR A 1 251 ? 8.720 -3.260 -19.039 1.00 91.06 251 THR A C 1
ATOM 1816 O O . THR A 1 251 ? 9.768 -2.750 -19.418 1.00 91.06 251 THR A O 1
ATOM 1819 N N . GLY A 1 252 ? 8.661 -4.503 -18.556 1.00 91.12 252 GLY A N 1
ATOM 1820 C CA . GLY A 1 252 ? 9.814 -5.394 -18.436 1.00 91.12 252 GLY A CA 1
ATOM 1821 C C . GLY A 1 252 ? 10.261 -6.040 -19.751 1.00 91.12 252 GLY A C 1
ATOM 1822 O O . GLY A 1 252 ? 11.248 -6.767 -19.751 1.00 91.12 252 GLY A O 1
ATOM 1823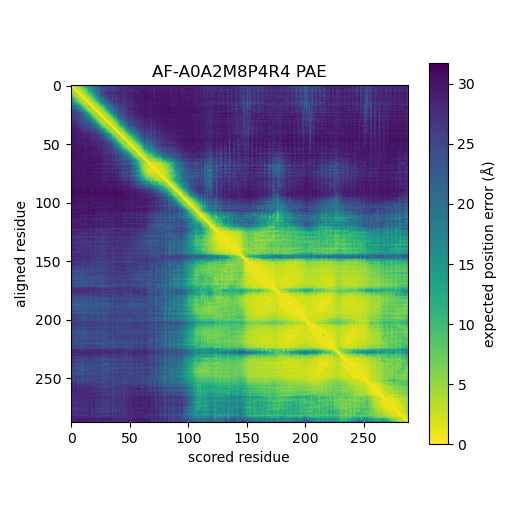 N N . GLY A 1 253 ? 9.551 -5.811 -20.863 1.00 90.75 253 GLY A N 1
ATOM 1824 C CA . GLY A 1 253 ? 9.922 -6.365 -22.171 1.00 90.75 253 GLY A CA 1
ATOM 1825 C C . GLY A 1 253 ? 9.747 -7.884 -22.283 1.00 90.75 253 GLY A C 1
ATOM 1826 O O . GLY A 1 253 ? 10.345 -8.511 -23.150 1.00 90.75 253 GLY A O 1
ATOM 1827 N N . PHE A 1 254 ? 8.924 -8.489 -21.421 1.00 92.44 254 PHE A N 1
ATOM 1828 C CA . PHE A 1 254 ? 8.668 -9.934 -21.435 1.00 92.44 254 PHE A CA 1
ATOM 1829 C C . PHE A 1 254 ? 7.693 -10.363 -22.543 1.00 92.44 254 PHE A C 1
ATOM 1831 O O . PHE A 1 254 ? 7.505 -11.558 -22.774 1.00 92.44 254 PHE A O 1
ATOM 1838 N N . LEU A 1 255 ? 7.043 -9.406 -23.211 1.00 91.56 255 LEU A N 1
ATOM 1839 C CA . LEU A 1 255 ? 6.071 -9.656 -24.272 1.00 91.56 255 LEU A CA 1
ATOM 1840 C C . LEU A 1 255 ? 6.730 -9.582 -25.663 1.00 91.56 255 LEU A C 1
ATOM 1842 O O . LEU A 1 255 ? 7.404 -8.594 -25.957 1.00 91.56 255 LEU A O 1
ATOM 1846 N N . PRO A 1 256 ? 6.488 -10.572 -26.545 1.00 94.00 256 PRO A N 1
ATOM 1847 C CA . PRO A 1 256 ? 6.864 -10.500 -27.955 1.00 94.00 256 PRO A CA 1
ATOM 1848 C C . PRO A 1 256 ? 6.299 -9.253 -28.652 1.00 94.00 256 PRO A C 1
ATOM 1850 O O . PRO A 1 256 ? 5.190 -8.795 -28.344 1.00 94.00 256 PRO A O 1
ATOM 1853 N N . THR A 1 257 ? 7.038 -8.724 -29.628 1.00 93.12 257 THR A N 1
ATOM 1854 C CA . THR A 1 257 ? 6.684 -7.500 -30.370 1.00 93.12 257 THR A CA 1
ATOM 1855 C C . THR A 1 257 ? 5.373 -7.638 -31.146 1.00 93.12 257 THR A C 1
ATOM 1857 O O . THR A 1 257 ? 4.646 -6.659 -31.318 1.00 93.12 257 THR A O 1
ATOM 1860 N N . GLU A 1 258 ? 5.001 -8.851 -31.554 1.00 93.75 258 GLU A N 1
ATOM 1861 C CA . GLU A 1 258 ? 3.727 -9.133 -32.215 1.00 93.75 258 GLU A CA 1
ATOM 1862 C C . GLU A 1 258 ? 2.537 -8.877 -31.281 1.00 93.75 258 GLU A C 1
ATOM 1864 O O . GLU A 1 258 ? 1.543 -8.272 -31.689 1.00 93.75 258 GLU A O 1
ATOM 1869 N N . ILE A 1 259 ? 2.645 -9.286 -30.011 1.00 90.12 259 ILE A N 1
ATOM 1870 C CA . ILE A 1 259 ? 1.596 -9.064 -29.007 1.00 90.12 259 ILE A CA 1
ATOM 1871 C C . ILE A 1 259 ? 1.503 -7.572 -28.671 1.00 90.12 259 ILE A C 1
ATOM 1873 O O . ILE A 1 259 ? 0.400 -7.037 -28.552 1.00 90.12 259 ILE A O 1
ATOM 1877 N N . LEU A 1 260 ? 2.647 -6.889 -28.579 1.00 88.81 260 LEU A N 1
ATOM 1878 C CA . LEU A 1 260 ? 2.717 -5.441 -28.373 1.00 88.81 260 LEU A CA 1
ATOM 1879 C C . LEU A 1 260 ? 1.950 -4.666 -29.451 1.00 88.81 260 LEU A C 1
ATOM 1881 O O . LEU A 1 260 ? 1.143 -3.802 -29.111 1.00 88.81 260 LEU A O 1
ATOM 1885 N N . ASN A 1 261 ? 2.117 -5.023 -30.727 1.00 91.19 261 ASN A N 1
ATOM 1886 C CA . ASN A 1 261 ? 1.407 -4.373 -31.834 1.00 91.19 261 ASN A CA 1
ATOM 1887 C C . ASN A 1 261 ? -0.116 -4.573 -31.752 1.00 91.19 261 ASN A C 1
ATOM 1889 O O . ASN A 1 261 ? -0.882 -3.630 -31.962 1.00 91.19 261 ASN A O 1
ATOM 1893 N N . ILE A 1 262 ? -0.570 -5.777 -31.385 1.00 90.38 262 ILE A N 1
ATOM 1894 C CA . ILE A 1 262 ? -2.000 -6.065 -31.185 1.00 90.38 262 ILE A CA 1
ATOM 1895 C C . ILE A 1 262 ? -2.552 -5.241 -30.014 1.00 90.38 262 ILE A C 1
ATOM 1897 O O . ILE A 1 262 ? -3.618 -4.634 -30.128 1.00 90.38 262 ILE A O 1
ATOM 1901 N N . ILE A 1 263 ? -1.830 -5.177 -28.891 1.00 86.62 263 ILE A N 1
ATOM 1902 C CA . ILE A 1 263 ? -2.237 -4.380 -27.727 1.00 86.62 263 ILE A CA 1
ATOM 1903 C C . ILE A 1 263 ? -2.238 -2.888 -28.064 1.00 86.62 263 ILE A C 1
ATOM 1905 O O . ILE A 1 263 ? -3.133 -2.175 -27.633 1.00 86.62 263 ILE A O 1
ATOM 1909 N N . GLN A 1 264 ? -1.296 -2.383 -28.853 1.00 88.19 264 GLN A N 1
ATOM 1910 C CA . GLN A 1 264 ? -1.297 -0.971 -29.231 1.00 88.19 264 GLN A CA 1
ATOM 1911 C C . GLN A 1 264 ? -2.503 -0.622 -30.115 1.00 88.19 264 GLN A C 1
ATOM 1913 O O . GLN A 1 264 ? -3.087 0.450 -29.967 1.00 88.19 264 GLN A O 1
ATOM 1918 N N . GLN A 1 265 ? -2.921 -1.546 -30.986 1.00 93.44 265 GLN A N 1
ATOM 1919 C CA . GLN A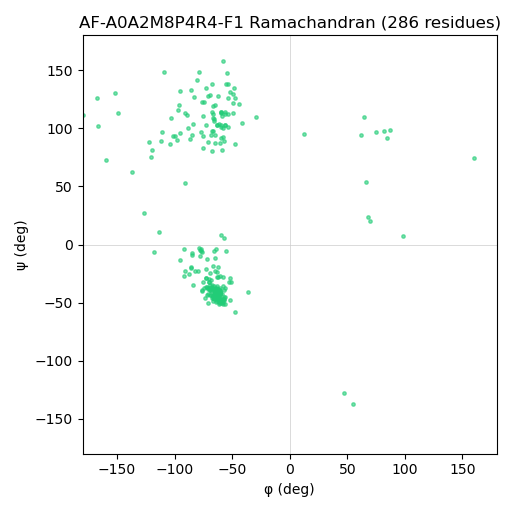 1 265 ? -4.077 -1.356 -31.859 1.00 93.44 265 GLN A CA 1
ATOM 1920 C C . GLN A 1 265 ? -5.425 -1.510 -31.129 1.00 93.44 265 GLN A C 1
ATOM 1922 O O . GLN A 1 265 ? -6.355 -0.751 -31.401 1.00 93.44 265 GLN A O 1
ATOM 1927 N N . TYR A 1 266 ? -5.551 -2.467 -30.201 1.00 92.00 266 TYR A N 1
ATOM 1928 C CA . TYR A 1 266 ? -6.833 -2.828 -29.568 1.00 92.00 266 TYR A CA 1
ATOM 1929 C C . TYR A 1 266 ? -6.892 -2.604 -28.053 1.00 92.00 266 TYR A C 1
ATOM 1931 O O . TYR A 1 266 ? -7.952 -2.749 -27.444 1.00 92.00 266 TYR A O 1
ATOM 1939 N N . GLY A 1 267 ? -5.786 -2.242 -27.41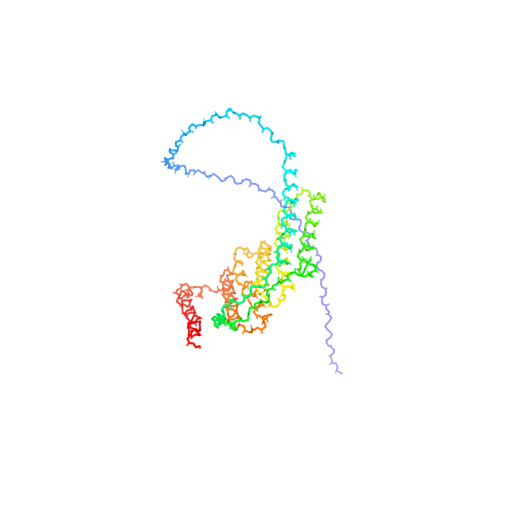4 1.00 84.88 267 GLY A N 1
ATOM 1940 C CA . GLY A 1 267 ? -5.653 -2.189 -25.958 1.00 84.88 267 GLY A CA 1
ATOM 1941 C C . GLY A 1 267 ? -6.615 -1.204 -25.315 1.00 84.88 267 GLY A C 1
ATOM 1942 O O . GLY A 1 267 ? -7.232 -1.528 -24.304 1.00 84.88 267 GLY A O 1
ATOM 1943 N N . LEU A 1 268 ? -6.841 -0.048 -25.944 1.00 81.50 268 LEU A N 1
ATOM 1944 C CA . LEU A 1 268 ? -7.799 0.942 -25.448 1.00 81.50 268 LEU A CA 1
ATOM 1945 C C . LEU A 1 268 ? -9.234 0.386 -25.450 1.00 81.50 268 LEU A C 1
ATOM 1947 O O . LEU A 1 268 ? -9.976 0.596 -24.493 1.00 81.50 268 LEU A O 1
ATOM 1951 N N . ILE A 1 269 ? -9.600 -0.400 -26.469 1.00 84.25 269 ILE A N 1
ATOM 1952 C CA . ILE A 1 269 ? -10.907 -1.070 -26.551 1.00 84.25 269 ILE A CA 1
ATOM 1953 C C . ILE A 1 269 ? -11.028 -2.127 -25.450 1.00 84.25 269 ILE A C 1
ATOM 1955 O O . ILE A 1 269 ? -12.039 -2.165 -24.752 1.00 84.25 269 ILE A O 1
ATOM 1959 N N . VAL A 1 270 ? -9.997 -2.954 -25.246 1.00 79.12 270 VAL A N 1
ATOM 1960 C CA . VAL A 1 270 ? -10.000 -3.989 -24.197 1.00 79.12 270 VAL A CA 1
ATOM 1961 C C . VAL A 1 270 ? -10.110 -3.361 -22.807 1.00 79.12 270 VAL A C 1
ATOM 1963 O O . VAL A 1 270 ? -10.916 -3.818 -22.000 1.00 79.12 270 VAL A O 1
ATOM 1966 N N . VAL A 1 271 ? -9.369 -2.282 -22.537 1.00 81.25 271 VAL A N 1
ATOM 1967 C CA . VAL A 1 271 ? -9.441 -1.541 -21.268 1.00 81.25 271 VAL A CA 1
ATOM 1968 C C . VAL A 1 271 ? -10.821 -0.912 -21.075 1.00 81.25 271 VAL A C 1
ATOM 1970 O O . VAL A 1 271 ? -11.383 -1.010 -19.985 1.00 81.25 271 VAL A O 1
ATOM 1973 N N . ALA A 1 272 ? -11.406 -0.323 -22.121 1.00 78.38 272 ALA A N 1
ATOM 19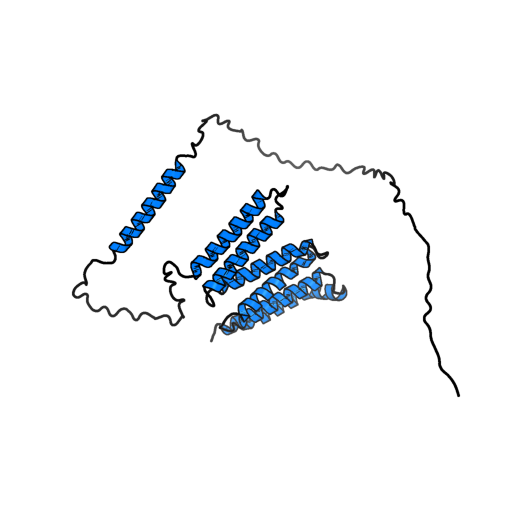74 C CA . ALA A 1 272 ? -12.749 0.248 -22.056 1.00 78.38 272 ALA A CA 1
ATOM 1975 C C . ALA A 1 272 ? -13.812 -0.824 -21.763 1.00 78.38 272 ALA A C 1
ATOM 1977 O O . ALA A 1 272 ? -14.634 -0.647 -20.864 1.00 78.38 272 ALA A O 1
ATOM 1978 N N . VAL A 1 273 ? -13.770 -1.963 -22.464 1.00 80.94 273 VAL A N 1
ATOM 1979 C CA . VAL A 1 273 ? -14.697 -3.085 -22.246 1.00 80.94 273 VAL A CA 1
ATOM 1980 C C . VAL A 1 273 ? -14.519 -3.672 -20.848 1.00 80.94 273 VAL A C 1
ATOM 1982 O O . VAL A 1 273 ? -15.509 -3.856 -20.140 1.00 80.94 273 VAL A O 1
ATOM 1985 N N . ALA A 1 274 ? -13.278 -3.913 -20.419 1.00 78.38 274 ALA A N 1
ATOM 1986 C CA . ALA A 1 274 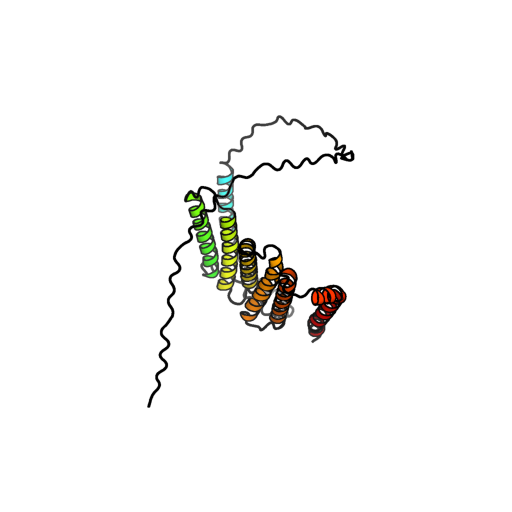? -12.983 -4.401 -19.078 1.00 78.38 274 ALA A CA 1
ATOM 1987 C C . ALA A 1 274 ? -13.521 -3.437 -18.017 1.00 78.38 274 ALA A C 1
ATOM 1989 O O . ALA A 1 274 ? -14.219 -3.877 -17.110 1.00 78.38 274 ALA A O 1
ATOM 1990 N N . GLY A 1 275 ? -13.281 -2.130 -18.172 1.00 81.25 275 GLY A N 1
ATOM 1991 C CA . GLY A 1 275 ? -13.804 -1.092 -17.287 1.00 81.25 275 GLY A CA 1
ATOM 1992 C C . GLY A 1 275 ? -15.330 -1.112 -17.196 1.00 81.25 275 GLY A C 1
ATOM 1993 O O . GLY A 1 275 ? -15.876 -1.144 -16.095 1.00 81.25 275 GLY A O 1
ATOM 1994 N N . VAL A 1 276 ? -16.032 -1.179 -18.331 1.00 84.75 276 VAL A N 1
ATOM 1995 C CA . VAL A 1 276 ? -17.502 -1.266 -18.356 1.00 84.75 276 VAL A CA 1
ATOM 1996 C C . VAL A 1 276 ? -17.990 -2.520 -17.631 1.00 84.75 276 VAL A C 1
ATOM 1998 O O . VAL A 1 276 ? -18.827 -2.414 -16.735 1.00 84.75 276 VAL A O 1
ATOM 2001 N N . VAL A 1 277 ? -17.439 -3.694 -17.956 1.00 83.88 277 VAL A N 1
ATOM 2002 C CA . VAL A 1 277 ? -17.805 -4.970 -17.315 1.00 83.88 277 VAL A CA 1
ATOM 2003 C C . VAL A 1 277 ? -17.583 -4.918 -15.803 1.00 83.88 277 VAL A C 1
ATOM 2005 O O . VAL A 1 277 ? -18.389 -5.447 -15.037 1.00 83.88 277 VAL A O 1
ATOM 2008 N N . LEU A 1 278 ? -16.538 -4.223 -15.358 1.00 80.75 278 LEU A N 1
ATOM 2009 C CA . LEU A 1 278 ? -16.217 -4.058 -13.946 1.00 80.75 278 LEU A CA 1
ATOM 2010 C C . LEU A 1 278 ? -17.167 -3.117 -13.204 1.00 80.75 278 LEU A C 1
ATOM 2012 O O . LEU A 1 278 ? -17.500 -3.362 -12.043 1.00 80.75 278 LEU A O 1
ATOM 2016 N N . PHE A 1 279 ? -17.622 -2.054 -13.865 1.00 82.00 279 PHE A N 1
ATOM 2017 C CA . PHE A 1 279 ? -18.535 -1.074 -13.279 1.00 82.00 279 PHE A CA 1
ATOM 2018 C C . PHE A 1 279 ? -20.000 -1.530 -13.274 1.00 82.00 279 PHE A C 1
ATOM 2020 O O . PHE A 1 279 ? -20.763 -1.080 -12.417 1.00 82.00 279 PHE A O 1
ATOM 2027 N N . ILE A 1 280 ? -20.397 -2.458 -14.153 1.00 84.69 280 ILE A N 1
ATOM 2028 C CA . ILE A 1 280 ? -21.750 -3.045 -14.190 1.00 84.69 280 ILE A CA 1
ATOM 2029 C C . ILE A 1 280 ? -22.235 -3.488 -12.794 1.00 84.69 280 ILE A C 1
ATOM 2031 O O . ILE A 1 280 ? -23.242 -2.953 -12.321 1.00 84.69 280 ILE A O 1
ATOM 2035 N N . PRO A 1 281 ? -21.548 -4.389 -12.065 1.00 78.25 281 PRO A N 1
ATOM 2036 C CA . PRO A 1 281 ? -22.031 -4.846 -10.762 1.00 78.25 281 PRO A CA 1
ATOM 2037 C C . PRO A 1 281 ? -22.103 -3.722 -9.717 1.00 78.25 281 PRO A C 1
ATOM 2039 O O . PRO A 1 281 ? -22.950 -3.776 -8.824 1.00 78.25 281 PRO A O 1
ATOM 2042 N N . ALA A 1 282 ? -21.266 -2.685 -9.825 1.00 77.00 282 ALA A N 1
ATOM 2043 C CA . ALA A 1 282 ? -21.326 -1.528 -8.934 1.00 77.00 282 ALA A CA 1
ATOM 2044 C C . ALA A 1 282 ? -22.589 -0.680 -9.168 1.00 77.00 282 ALA A C 1
ATOM 2046 O O . ALA A 1 282 ? -23.192 -0.199 -8.208 1.00 77.00 282 ALA A O 1
ATOM 2047 N N . ILE A 1 283 ? -23.018 -0.540 -10.426 1.00 81.75 283 ILE A N 1
ATOM 2048 C CA . ILE A 1 283 ? -24.215 0.221 -10.804 1.00 81.75 283 ILE A CA 1
ATOM 2049 C C . ILE A 1 283 ? -25.492 -0.542 -10.427 1.00 81.75 283 ILE A C 1
ATOM 2051 O O . ILE A 1 283 ? -26.400 0.037 -9.829 1.00 81.75 283 ILE A O 1
ATOM 2055 N N . PHE A 1 284 ? -25.565 -1.845 -10.719 1.00 84.25 284 PHE A N 1
ATOM 2056 C CA . PHE A 1 284 ? -26.782 -2.632 -10.477 1.00 84.25 284 PHE A CA 1
ATOM 2057 C C . PHE A 1 284 ? -27.047 -2.917 -8.993 1.00 84.25 284 PHE A C 1
ATOM 2059 O O . PHE A 1 284 ? -28.204 -2.998 -8.587 1.00 84.25 284 PHE A O 1
ATOM 2066 N N . LYS A 1 285 ? -26.009 -2.989 -8.150 1.00 71.06 285 LYS A N 1
ATOM 2067 C CA . LYS A 1 285 ? -26.174 -3.265 -6.713 1.00 71.06 285 LYS A CA 1
ATOM 2068 C C . LYS A 1 285 ? -26.779 -2.097 -5.915 1.00 71.06 285 LYS A C 1
ATOM 2070 O O . LYS A 1 285 ? -27.191 -2.299 -4.783 1.00 71.06 285 LYS A O 1
ATOM 2075 N N . ARG A 1 286 ? -26.864 -0.884 -6.476 1.00 58.88 286 ARG A N 1
ATOM 2076 C CA . ARG A 1 286 ? -27.454 0.291 -5.797 1.00 58.88 286 ARG A CA 1
ATOM 2077 C C . ARG A 1 286 ? -28.990 0.329 -5.799 1.00 58.88 286 ARG A C 1
ATOM 2079 O O . ARG A 1 286 ? -29.550 1.266 -5.242 1.00 58.88 286 ARG A O 1
ATOM 2086 N N . ARG A 1 287 ? -29.669 -0.627 -6.445 1.00 61.16 287 ARG A N 1
ATOM 2087 C CA . ARG A 1 287 ? -31.131 -0.599 -6.658 1.00 61.16 287 ARG A CA 1
ATOM 2088 C C . ARG A 1 287 ? -31.926 -1.687 -5.920 1.00 61.16 287 ARG A C 1
ATOM 2090 O O . ARG A 1 287 ? -33.108 -1.834 -6.211 1.00 61.16 287 ARG A O 1
ATOM 2097 N N . GLY A 1 288 ? -31.315 -2.428 -4.999 1.00 53.00 288 GLY A N 1
ATOM 2098 C CA . GLY A 1 288 ? -31.996 -3.403 -4.136 1.00 53.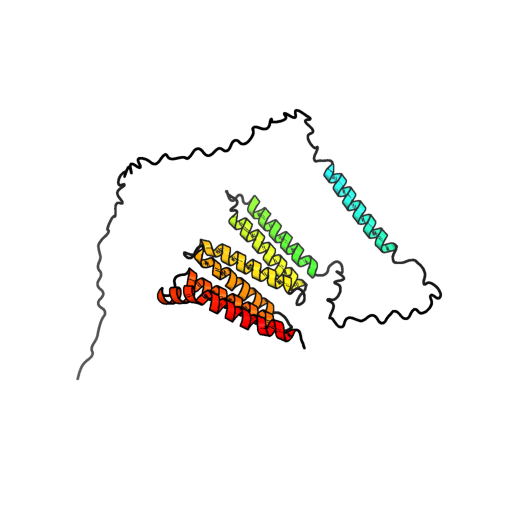00 288 GLY A CA 1
ATOM 2099 C C . GLY A 1 288 ? -31.626 -3.173 -2.686 1.00 53.00 288 GLY A C 1
ATOM 2100 O O . GLY A 1 288 ? -32.506 -3.395 -1.834 1.00 53.00 288 GLY A O 1
#

Sequence (288 aa):
MTDEKNTQPDNMPTDDESVEQAQSIGESTSTDVTGNEALSDADLNIARADAPTSDDADDTPTDDLDIESALASVANLSAIITDTTEMVQVGQAPKSAPKISPPAFYESDFPHPPLLTLARGQMPSVIPALALMAIGAGLTFLLISGAESVNMDMVGVLAVGGICLLFLLIWLASGRWARGALFLALVTATTAGIIAILPQTPLGASGTPLLLCGWGTSVIISGWLSPKKASQGFFGGVLLMVIGITGFLFTGGFLPTEILNIIQQYGLIVVAVAGVVLFIPAIFKRRG

Mean predicted aligned error: 18.3 Å

pLDDT: mean 74.45, std 16.25, range [41.38, 97.12]

Solvent-accessible surface area (backbone atoms only — not comparable to full-atom values): 17927 Å² total; per-residue (Å²): 137,87,82,87,85,86,82,78,83,89,84,80,85,82,77,89,80,89,76,83,77,79,81,74,90,74,79,88,78,85,76,86,79,79,82,84,92,76,81,77,88,70,88,78,90,72,81,87,73,83,80,81,84,78,88,77,77,95,72,79,78,70,84,70,62,61,58,60,52,51,49,51,52,53,53,52,55,55,50,53,59,54,56,60,64,60,70,78,74,73,83,78,86,76,85,79,71,78,88,69,72,71,73,80,71,77,74,62,87,61,86,70,77,76,79,80,75,77,55,91,85,48,67,60,64,52,54,49,51,51,50,53,50,52,51,50,51,52,51,53,48,56,68,68,68,60,59,94,62,84,55,63,66,58,52,50,50,51,53,53,50,49,53,25,50,41,26,41,44,50,15,64,51,54,41,92,74,34,58,68,32,42,32,50,16,38,34,48,46,35,46,52,51,49,62,67,46,31,80,80,39,97,55,37,81,42,46,57,29,49,51,40,28,32,43,9,49,22,36,31,53,46,29,67,76,35,93,65,79,48,64,68,44,37,52,53,10,51,48,34,28,52,52,11,50,52,45,30,40,60,55,64,63,74,59,60,70,70,58,50,52,51,41,72,76,44,37,69,57,53,51,51,52,52,51,52,64,64,45,46,64,65,62,62,64,77,77,119

Secondary structure (DSSP, 8-state):
------------------------------------------------PPP-----------TTHHHHHHHHHHHHHHHHHHHHHHTTS-----TT-------------S-PPP-----TT-HHHHHHHHHHHHHHHHHHHHHHTT-SS--HHHHHHHHHHHHHHHHHHHHHHHGGG-HHHHHHHHHHHHHHHHHHHGGGSTTGGGGTTHHHHHHHHHHHHHHHTSSS--HHHHHHHHHHHHHHHHHHHHHTT-S-HHHHHHHHHHHHHHHHHHHHHHHHHHHHGGG-

Foldseek 3Di:
DDDDDDDDDDDDDDDDDDDDPPPDDDDDDPDDPDDDPPPPPDDDPDDDDDDDDDPDDPDDPPPPVVVVVVVVVVVVVVVVVVVVVVVVPDDDDDPDDDPPVPDPPPPPPPPDDPPCPPDPPQPLVVQLVVLVVVLVVVVVCLVVVCPVDDPVLVVVCSVLVSQLVSLVSNCVSSPQPSLVSQLCSQLSVLQSVQVVCQVVDPCNPLLVLVSLLSNLVSLLVSQVSHPPNPVLSNVSSVVSNVSSVVSSCVSVVVDDVVVVVVCVVCVVVVVVVVVVVSCVVVVVVVPD

Radius of gyration: 34.72 Å; Cα contacts (8 Å, |Δi|>4): 140; chains: 1; bounding box: 93×116×75 Å